Protein AF-A0A1Q3HCD4-F1 (afdb_monomer)

Mean predicted aligned error: 15.16 Å

pLDDT: mean 88.27, std 13.83, range [39.84, 98.44]

Secondary structure (DSSP, 8-state):
-------------PPPP-----PPPPP--S--HHHHHHHHHHHHHHHHHHTT--STHHHHHHHHHHHHHHH--SHHHHHHHHHHHHHHHIIIIIHHHHHHHHHHHHHHHHHHHHHHHHHHHHHHHHHHHHHHHHHHHHHHHHHHHHHHHHHHHHHHHT--GGGS-SS--HHHHHHHHHHHHHHHHHHHHHT--S--HHHHHHHHHHHHHHHH--SHHHHHHHHHHHHHHHHHHS--

Radius of gyration: 50.86 Å; Cα contacts (8 Å, |Δi|>4): 99; chains: 1; bounding box: 86×42×126 Å

Solvent-accessible surface area (backbone atoms only — not comparable to full-atom values): 13929 Å² total; per-residue (Å²): 139,83,83,82,79,81,77,78,74,81,77,79,76,72,77,78,77,80,72,87,56,68,80,82,72,76,86,82,91,80,72,58,76,60,58,52,51,53,48,53,52,49,47,50,50,37,55,29,34,75,70,70,58,56,46,70,71,52,42,52,53,48,50,56,51,50,54,49,57,73,68,48,86,48,72,67,55,46,56,56,48,50,53,51,52,52,51,48,41,45,69,72,59,48,54,55,56,55,52,52,50,52,50,54,49,52,52,51,52,50,53,51,50,55,51,52,51,50,56,50,52,51,53,51,50,50,54,50,51,54,54,50,52,53,51,53,55,50,50,52,52,53,52,53,50,51,53,53,52,53,49,56,53,54,60,56,72,60,60,68,68,77,77,67,55,94,81,69,51,63,61,61,56,40,52,51,49,56,53,50,52,52,52,54,53,52,55,49,63,70,67,66,59,98,70,58,67,66,63,49,52,51,52,52,50,48,53,49,49,39,72,69,39,89,47,64,68,51,40,52,49,40,49,51,53,52,50,56,48,46,68,74,70,46,88,130

Foldseek 3Di:
DDDDDDDDDPDPPPPPDQDCLDDQDDDDPDDDLLVVLLNLLSNVSSVCSRVVNCDDPLVVLSVVLNVQSVPDPDPVSSVVSVVVSVVSCVVRPVVVVVVVVVVVVVVVVVVVVVVVVVVVVVVVVVVVVVVVVVVVVVVVVVVVVVVVVVVVVVVVVPPPPVVQPPVHDLVVLLVVLLVVLVVLLVQLVVVVDPDDPVLVVQSVVLNVQSVPDPDPVSSVVSVVSSVVSSVVRHDD

Structure (mmCIF, N/CA/C/O backbone):
data_AF-A0A1Q3HCD4-F1
#
_entry.id   AF-A0A1Q3HCD4-F1
#
loop_
_atom_site.group_PDB
_atom_site.id
_atom_site.type_symbol
_atom_site.label_atom_id
_atom_site.label_alt_id
_atom_site.label_comp_id
_atom_site.label_asym_id
_atom_site.label_entity_id
_atom_site.label_seq_id
_atom_site.pdbx_PDB_ins_code
_atom_site.Cartn_x
_atom_site.Cartn_y
_atom_site.Cartn_z
_atom_site.occupancy
_atom_site.B_iso_or_equiv
_atom_site.auth_seq_id
_atom_site.auth_comp_id
_atom_site.auth_asym_id
_atom_site.auth_atom_id
_atom_site.pdbx_PDB_model_num
ATOM 1 N N . MET A 1 1 ? -25.700 26.605 -20.166 1.00 45.16 1 MET A N 1
ATOM 2 C CA . MET A 1 1 ? -26.441 26.635 -18.887 1.00 45.16 1 MET A CA 1
ATOM 3 C C . MET A 1 1 ? -25.754 25.671 -17.935 1.00 45.16 1 MET A C 1
ATOM 5 O O . MET A 1 1 ? -26.007 24.478 -18.013 1.00 45.16 1 MET A O 1
ATOM 9 N N . HIS A 1 2 ? -24.810 26.161 -17.132 1.00 39.84 2 HIS A N 1
ATOM 10 C CA . HIS A 1 2 ? -24.156 25.363 -16.095 1.00 39.84 2 HIS A CA 1
ATOM 11 C C . HIS A 1 2 ? -24.874 25.638 -14.777 1.00 39.84 2 HIS A C 1
ATOM 13 O O . HIS A 1 2 ? -24.945 26.785 -14.346 1.00 39.84 2 HIS A O 1
ATOM 19 N N . ALA A 1 3 ? -25.480 24.601 -14.203 1.00 52.00 3 ALA A N 1
ATOM 20 C CA . ALA A 1 3 ? -26.152 24.675 -12.917 1.00 52.00 3 ALA A CA 1
ATOM 21 C C . ALA A 1 3 ? -25.104 24.550 -11.803 1.00 52.00 3 ALA A C 1
ATOM 23 O O . ALA A 1 3 ? -24.564 23.469 -11.571 1.00 52.00 3 ALA A O 1
ATOM 24 N N . GLU A 1 4 ? -24.803 25.666 -11.141 1.00 50.41 4 GLU A N 1
ATOM 25 C CA . GLU A 1 4 ? -24.071 25.694 -9.875 1.00 50.41 4 GLU A CA 1
ATOM 26 C C . GLU A 1 4 ? -24.901 24.987 -8.797 1.00 50.41 4 GLU A C 1
ATOM 28 O O . GLU A 1 4 ? -25.934 25.483 -8.344 1.00 50.41 4 GLU A O 1
ATOM 33 N N . GLN A 1 5 ? -24.450 23.804 -8.382 1.00 56.78 5 GLN A N 1
ATOM 34 C CA . GLN A 1 5 ? -24.954 23.145 -7.184 1.00 56.78 5 GLN A CA 1
ATOM 35 C C . GLN A 1 5 ? -24.357 23.839 -5.957 1.00 56.78 5 GLN A C 1
ATOM 37 O O . GLN A 1 5 ? -23.181 23.670 -5.634 1.00 56.78 5 GLN A O 1
ATOM 42 N N . LYS A 1 6 ? -25.189 24.628 -5.270 1.00 56.44 6 LYS A N 1
ATOM 43 C CA . LYS A 1 6 ? -24.916 25.139 -3.923 1.00 56.44 6 LYS A CA 1
ATOM 44 C C . LYS A 1 6 ? -24.743 23.953 -2.973 1.00 56.44 6 LYS A C 1
ATOM 46 O O . LYS A 1 6 ? -25.698 23.249 -2.661 1.00 56.44 6 LYS A O 1
ATOM 51 N N . LYS A 1 7 ? -23.504 23.738 -2.543 1.00 62.59 7 LYS A N 1
ATOM 52 C CA . LYS A 1 7 ? -23.119 22.779 -1.511 1.00 62.59 7 LYS A CA 1
ATOM 53 C C . LYS A 1 7 ? -23.573 23.342 -0.162 1.00 62.59 7 LYS A C 1
ATOM 55 O O . LYS A 1 7 ? -22.973 24.293 0.329 1.00 62.59 7 LYS A O 1
ATOM 60 N N . GLU A 1 8 ? -24.667 22.816 0.384 1.00 55.97 8 GLU A N 1
ATOM 61 C CA . GLU A 1 8 ? -25.101 23.132 1.747 1.00 55.97 8 GLU A CA 1
ATOM 62 C C . GLU A 1 8 ? -24.033 22.641 2.731 1.00 55.97 8 GLU A C 1
ATOM 64 O O . GLU A 1 8 ? -23.680 21.459 2.758 1.00 55.97 8 GLU A O 1
ATOM 69 N N . GLU A 1 9 ? -23.463 23.574 3.492 1.00 58.06 9 GLU A N 1
ATOM 70 C CA . GLU A 1 9 ? -22.547 23.255 4.580 1.00 58.06 9 GLU A CA 1
ATOM 71 C C . GLU A 1 9 ? -23.289 22.460 5.663 1.00 58.06 9 GLU A C 1
ATOM 73 O O . GLU A 1 9 ? -24.409 22.824 6.039 1.00 58.06 9 GLU A O 1
ATOM 78 N N . PRO A 1 10 ? -22.690 21.378 6.189 1.00 60.44 10 PRO A N 1
ATOM 79 C CA . PRO A 1 10 ? -23.293 20.610 7.263 1.00 60.44 10 PRO A CA 1
ATOM 80 C C . PRO A 1 10 ? -23.419 21.497 8.504 1.00 60.44 10 PRO A C 1
ATOM 82 O O . PRO A 1 10 ? -22.423 21.925 9.088 1.00 60.44 10 PRO A O 1
ATOM 85 N N . VAL A 1 11 ? -24.664 21.767 8.902 1.00 64.12 11 VAL A N 1
ATOM 86 C CA . VAL A 1 11 ? -25.000 22.452 10.151 1.00 64.12 11 VAL A CA 1
ATOM 87 C C . VAL A 1 11 ? -24.343 21.684 11.293 1.00 64.12 11 VAL A C 1
ATOM 89 O O . VAL A 1 11 ? -24.699 20.539 11.572 1.00 64.12 11 VAL A O 1
ATOM 92 N N . ALA A 1 12 ? -23.355 22.313 11.928 1.00 53.03 12 ALA A N 1
ATOM 93 C CA . ALA A 1 12 ? -22.671 21.779 13.092 1.00 53.03 12 ALA A CA 1
ATOM 94 C C . ALA A 1 12 ? -23.698 21.551 14.210 1.00 53.03 12 ALA A C 1
ATOM 96 O O . ALA A 1 12 ? -24.130 22.489 14.884 1.00 53.03 12 ALA A O 1
ATOM 97 N N . VAL A 1 13 ? -24.117 20.296 14.378 1.00 60.69 13 VAL A N 1
ATOM 98 C CA . VAL A 1 13 ? -24.946 19.858 15.499 1.00 60.69 13 VAL A CA 1
ATOM 99 C C . VAL A 1 13 ? -24.128 20.112 16.758 1.00 60.69 13 VAL A C 1
ATOM 101 O O . VAL A 1 13 ? -23.144 19.421 17.021 1.00 60.69 13 VAL A O 1
ATOM 104 N N . GLN A 1 14 ? -24.487 21.160 17.500 1.00 53.34 14 GLN A N 1
ATOM 105 C CA . GLN A 1 14 ? -23.839 21.454 18.771 1.00 53.34 14 GLN A CA 1
ATOM 106 C C . GLN A 1 14 ? -23.980 20.233 19.691 1.00 53.34 14 GLN A C 1
ATOM 108 O O . GLN A 1 14 ? -25.073 19.659 19.762 1.00 53.34 14 GLN A O 1
ATOM 113 N N . PRO A 1 15 ? -22.906 19.829 20.394 1.00 57.56 15 PRO A N 1
ATOM 114 C CA . PRO A 1 15 ? -22.987 18.731 21.339 1.00 57.56 15 PRO A CA 1
ATOM 115 C C . PRO A 1 15 ? -24.083 19.034 22.370 1.00 57.56 15 PRO A C 1
ATOM 117 O O . PRO A 1 15 ? -24.144 20.165 22.868 1.00 57.56 15 PRO A O 1
ATOM 120 N N . PRO A 1 16 ? -24.962 18.070 22.696 1.00 59.66 16 PRO A N 1
ATOM 121 C CA . PRO A 1 16 ? -25.949 18.255 23.749 1.00 59.66 16 PRO A CA 1
ATOM 122 C C . PRO A 1 16 ? -25.238 18.705 25.031 1.00 59.66 16 PRO A C 1
ATOM 124 O O . PRO A 1 16 ? -24.227 18.122 25.424 1.00 59.66 16 PRO A O 1
ATOM 127 N N . LYS A 1 17 ? -25.750 19.784 25.640 1.00 61.25 17 LYS A N 1
ATOM 128 C CA . LYS A 1 17 ? -25.232 20.363 26.888 1.00 61.25 17 LYS A CA 1
ATOM 129 C C . LYS A 1 17 ? -24.983 19.242 27.897 1.00 61.25 17 LYS A C 1
ATOM 131 O O . LYS A 1 17 ? -25.877 18.429 28.128 1.00 61.25 17 LYS A O 1
ATOM 136 N N . SER A 1 18 ? -23.779 19.209 28.468 1.00 59.66 18 SER A N 1
ATOM 137 C CA . SER A 1 18 ? -23.370 18.216 29.460 1.00 59.66 18 SER A CA 1
ATOM 138 C C . SER A 1 18 ? -24.414 18.137 30.571 1.00 59.66 18 SER A C 1
ATOM 140 O O . SER A 1 18 ? -24.643 19.125 31.273 1.00 59.66 18 SER A O 1
ATOM 142 N N . LEU A 1 19 ? -25.063 16.981 30.703 1.00 69.94 19 LEU A N 1
ATOM 143 C CA . LEU A 1 19 ? -25.914 16.690 31.849 1.00 69.94 19 LEU A CA 1
ATOM 144 C C . LEU A 1 19 ? -25.048 16.815 33.106 1.00 69.94 19 LEU A C 1
ATOM 146 O O . LEU A 1 19 ? -23.933 16.298 33.143 1.00 69.94 19 LEU A O 1
ATOM 150 N N . ASP A 1 20 ? -25.528 17.555 34.100 1.00 84.94 20 ASP A N 1
ATOM 151 C CA . ASP A 1 20 ? -24.827 17.733 35.370 1.00 84.94 20 ASP A CA 1
ATOM 152 C C . ASP A 1 20 ? -24.789 16.383 36.108 1.00 84.94 20 ASP A C 1
ATOM 154 O O . ASP A 1 20 ? -25.767 15.953 36.718 1.00 84.94 20 ASP A O 1
ATOM 158 N N . CYS A 1 21 ? -23.676 15.656 35.971 1.00 86.38 21 CYS A N 1
ATOM 159 C CA . CYS A 1 21 ? -23.517 14.276 36.442 1.00 86.38 21 CYS A CA 1
ATOM 160 C C . CYS A 1 21 ? -23.290 14.145 37.957 1.00 86.38 21 CYS A C 1
ATOM 162 O O . CYS A 1 21 ? -22.947 13.057 38.435 1.00 86.38 21 CYS A O 1
ATOM 164 N N . GLY A 1 22 ? -23.471 15.235 38.708 1.00 85.75 22 GLY A N 1
ATOM 165 C CA . GLY A 1 22 ? -23.232 15.299 40.144 1.00 85.75 22 GLY A CA 1
ATOM 166 C C . GLY A 1 22 ? -21.756 15.105 40.528 1.00 85.75 22 GLY A C 1
ATOM 167 O O . GLY A 1 22 ? -20.907 14.782 39.691 1.00 85.75 22 GLY A O 1
ATOM 168 N N . PRO A 1 23 ? -21.409 15.313 41.808 1.00 88.06 23 PRO A N 1
ATOM 169 C CA . PRO A 1 23 ? -20.045 15.133 42.286 1.00 88.06 23 PRO A CA 1
ATOM 170 C C . PRO A 1 23 ? -19.635 13.656 42.280 1.00 88.06 23 PRO A C 1
ATOM 172 O O . PRO A 1 23 ? -20.445 12.759 42.529 1.00 88.06 23 PRO A O 1
ATOM 175 N N . LYS A 1 24 ? -18.341 13.406 42.055 1.00 89.88 24 LYS A N 1
ATOM 176 C CA . LYS A 1 24 ? -17.757 12.065 42.145 1.00 89.88 24 LYS A CA 1
ATOM 177 C C . LYS A 1 24 ? -17.992 11.489 43.552 1.00 89.88 24 LYS A C 1
ATOM 179 O O . LYS A 1 24 ? -17.701 12.177 44.532 1.00 89.88 24 LYS A O 1
ATOM 184 N N . PRO A 1 25 ? -18.477 10.241 43.682 1.00 88.50 25 PRO A N 1
ATOM 185 C CA . PRO A 1 25 ? -18.710 9.639 44.988 1.00 88.50 25 PRO A CA 1
ATOM 186 C C . PRO A 1 25 ? -17.402 9.522 45.781 1.00 88.50 25 PRO A C 1
ATOM 188 O O . PRO A 1 25 ? -16.411 8.967 45.297 1.00 88.50 25 PRO A O 1
ATOM 191 N N . SER A 1 26 ? -17.408 10.042 47.010 1.00 88.62 26 SER A N 1
ATOM 192 C CA . SER A 1 26 ? -16.280 9.980 47.946 1.00 88.62 26 SER A CA 1
ATOM 193 C C . SER A 1 26 ? -15.862 8.534 48.218 1.00 88.62 26 SER A C 1
ATOM 195 O O . SER A 1 26 ? -16.712 7.645 48.277 1.00 88.62 26 SER A O 1
ATOM 197 N N . SER A 1 27 ? -14.562 8.278 48.393 1.00 84.25 27 SER A N 1
ATOM 198 C CA . SER A 1 27 ? -14.075 6.941 48.746 1.00 84.25 27 SER A CA 1
ATOM 199 C C . SER A 1 27 ? -14.606 6.514 50.119 1.00 84.25 27 SER A C 1
ATOM 201 O O . SER A 1 27 ? -14.566 7.274 51.086 1.00 84.25 27 SER A O 1
ATOM 203 N N . VAL A 1 28 ? -15.107 5.283 50.212 1.00 83.06 28 VAL A N 1
ATOM 204 C CA . VAL A 1 28 ? -15.553 4.692 51.481 1.00 83.06 28 VAL A CA 1
ATOM 205 C C . VAL A 1 28 ? -14.351 3.984 52.111 1.00 83.06 28 VAL A C 1
ATOM 207 O O . VAL A 1 28 ? -13.844 3.019 51.547 1.00 83.06 28 VAL A O 1
ATOM 210 N N . SER A 1 29 ? -13.848 4.486 53.244 1.00 74.44 29 SER A N 1
ATOM 211 C CA . SER A 1 29 ? -12.583 4.016 53.841 1.00 74.44 29 SER A CA 1
ATOM 212 C C . SER A 1 29 ? -12.703 2.737 54.676 1.00 74.44 29 SER A C 1
ATOM 214 O O . SER A 1 29 ? -11.697 2.078 54.917 1.00 74.44 29 SER A O 1
ATOM 216 N N . ASN A 1 30 ? -13.905 2.375 55.130 1.00 71.00 30 ASN A N 1
ATOM 217 C CA . ASN A 1 30 ? -14.173 1.119 55.831 1.00 71.00 30 ASN A CA 1
ATOM 218 C C . ASN A 1 30 ? -15.672 1.007 56.107 1.00 71.00 30 ASN A C 1
ATOM 220 O O . ASN A 1 30 ? -16.163 1.800 56.912 1.00 71.00 30 ASN A O 1
ATOM 224 N N . ARG A 1 31 ? -16.382 0.056 55.476 1.00 69.12 31 ARG A N 1
ATOM 225 C CA . ARG A 1 31 ? -17.647 -0.538 55.965 1.00 69.12 31 ARG A CA 1
ATOM 226 C C . ARG A 1 31 ? -18.254 -1.542 54.983 1.00 69.12 31 ARG A C 1
ATOM 228 O O . ARG A 1 31 ? -17.793 -1.658 53.855 1.00 69.12 31 ARG A O 1
ATOM 235 N N . ASP A 1 32 ? -19.226 -2.275 55.535 1.00 90.25 32 ASP A N 1
ATOM 236 C CA . ASP A 1 32 ? -20.071 -3.357 55.013 1.00 90.25 32 ASP A CA 1
ATOM 237 C C . ASP A 1 32 ? -20.088 -3.532 53.480 1.00 90.25 32 ASP A C 1
ATOM 239 O O . ASP A 1 32 ? -20.140 -2.574 52.714 1.00 90.25 32 ASP A O 1
ATOM 243 N N . GLN A 1 33 ? -20.137 -4.787 53.023 1.00 92.62 33 GLN A N 1
ATOM 244 C CA . GLN A 1 33 ? -20.196 -5.178 51.608 1.00 92.62 33 GLN A CA 1
ATOM 245 C C . GLN A 1 33 ? -21.257 -4.387 50.821 1.00 92.62 33 GLN A C 1
ATOM 247 O O . GLN A 1 33 ? -21.042 -4.055 49.656 1.00 92.62 33 GLN A O 1
ATOM 252 N N . LYS A 1 34 ? -22.376 -4.037 51.467 1.00 94.31 34 LYS A N 1
ATOM 253 C CA . LYS A 1 34 ? -23.428 -3.190 50.891 1.00 94.31 34 LYS A CA 1
ATOM 254 C C . LYS A 1 34 ? -22.918 -1.800 50.493 1.00 94.31 34 LYS A C 1
ATOM 256 O O . LYS A 1 34 ? -23.175 -1.360 49.375 1.00 94.31 34 LYS A O 1
ATOM 261 N N . ASP A 1 35 ? -22.183 -1.122 51.370 1.00 93.19 35 ASP A N 1
ATOM 262 C CA . ASP A 1 35 ? -21.659 0.223 51.107 1.00 93.19 35 ASP A CA 1
ATOM 263 C C . ASP A 1 35 ? -20.640 0.188 49.964 1.00 93.19 35 ASP A C 1
ATOM 265 O O . ASP A 1 35 ? -20.651 1.052 49.086 1.00 93.19 35 ASP A O 1
ATOM 269 N N . GLN A 1 36 ? -19.817 -0.864 49.911 1.00 93.88 36 GLN A N 1
ATOM 270 C CA . GLN A 1 36 ? -18.886 -1.086 48.806 1.00 93.88 36 GLN A CA 1
ATOM 271 C C . GLN A 1 36 ? -19.614 -1.290 47.465 1.00 93.88 36 GLN A C 1
ATOM 273 O O . GLN A 1 36 ? -19.198 -0.738 46.444 1.00 93.88 36 GLN A O 1
ATOM 278 N N . GLN A 1 37 ? -20.707 -2.059 47.450 1.00 95.25 37 GLN A N 1
ATOM 279 C CA . GLN A 1 37 ? -21.529 -2.282 46.255 1.00 95.25 37 GLN A CA 1
ATOM 280 C C . GLN A 1 37 ? -22.226 -1.000 45.785 1.00 95.25 37 GLN A C 1
ATOM 282 O O . GLN A 1 37 ? -22.192 -0.686 44.593 1.00 95.25 37 GLN A O 1
ATOM 287 N N . LEU A 1 38 ? -22.813 -0.235 46.711 1.00 94.75 38 LEU A N 1
ATOM 288 C CA . LEU A 1 38 ? -23.443 1.052 46.406 1.00 94.75 38 LEU A CA 1
ATOM 289 C C . LEU A 1 38 ? -22.428 2.064 45.876 1.00 94.75 38 LEU A C 1
ATOM 291 O O . LEU A 1 38 ? -22.708 2.750 44.894 1.00 94.75 38 LEU A O 1
ATOM 295 N N . TRP A 1 39 ? -21.236 2.118 46.474 1.00 94.31 39 TRP A N 1
ATOM 296 C CA . TRP A 1 39 ? -20.156 2.970 45.991 1.00 94.31 39 TRP A CA 1
ATOM 297 C C . TRP A 1 39 ? -19.746 2.601 44.561 1.00 94.31 39 TRP A C 1
ATOM 299 O O . TRP A 1 39 ? -19.701 3.476 43.700 1.00 94.31 39 TRP A O 1
ATOM 309 N N . ARG A 1 40 ? -19.542 1.307 44.268 1.00 94.94 40 ARG A N 1
ATOM 310 C CA . ARG A 1 40 ? -19.227 0.832 42.908 1.00 94.94 40 ARG A CA 1
ATOM 311 C C . ARG A 1 40 ? -20.297 1.239 41.894 1.00 94.94 40 ARG A C 1
ATOM 313 O O . ARG A 1 40 ? -19.960 1.729 40.818 1.00 94.94 40 ARG A O 1
ATOM 320 N N . LEU A 1 41 ? -21.578 1.076 42.234 1.00 96.25 41 LEU A N 1
ATOM 321 C CA . LEU A 1 41 ? -22.683 1.493 41.367 1.00 96.25 41 LEU A CA 1
ATOM 322 C C . LEU A 1 41 ? -22.693 3.005 41.135 1.00 96.25 41 LEU A C 1
ATOM 324 O O . LEU A 1 41 ? -22.856 3.427 39.991 1.00 96.25 41 LEU A O 1
ATOM 328 N N . ALA A 1 42 ? -22.485 3.810 42.177 1.00 95.19 42 ALA A N 1
ATOM 329 C CA . ALA A 1 42 ? -22.405 5.263 42.058 1.00 95.19 42 ALA A CA 1
ATOM 330 C C . ALA A 1 42 ? -21.217 5.701 41.184 1.00 95.19 42 ALA A C 1
ATOM 332 O O . ALA A 1 42 ? -21.364 6.588 40.344 1.00 95.19 42 ALA A O 1
ATOM 333 N N . SER A 1 43 ? -20.054 5.054 41.322 1.00 94.56 43 SER A N 1
ATOM 334 C CA . SER A 1 43 ? -18.897 5.315 40.458 1.00 94.56 43 SER A CA 1
ATOM 335 C C . SER A 1 43 ? -19.205 4.994 38.996 1.00 94.56 43 SER A C 1
ATOM 337 O O . SER A 1 43 ? -18.937 5.820 38.129 1.00 94.56 43 SER A O 1
ATOM 339 N N . MET A 1 44 ? -19.825 3.844 38.710 1.00 95.19 44 MET A N 1
ATOM 340 C CA . MET A 1 44 ? -20.220 3.492 37.341 1.00 95.19 44 MET A CA 1
ATOM 341 C C . MET A 1 44 ? -21.262 4.452 36.765 1.00 95.19 44 MET A C 1
ATOM 343 O O . MET A 1 44 ? -21.152 4.828 35.603 1.00 95.19 44 MET A O 1
ATOM 347 N N . GLN A 1 45 ? -22.252 4.877 37.557 1.00 95.31 45 GLN A N 1
ATOM 348 C CA . GLN A 1 45 ? -23.232 5.878 37.130 1.00 95.31 45 GLN A CA 1
ATOM 349 C C . GLN A 1 45 ? -22.544 7.178 36.713 1.00 95.31 45 GLN A C 1
ATOM 351 O O . GLN A 1 45 ? -22.853 7.713 35.650 1.00 95.31 45 GLN A O 1
ATOM 356 N N . HIS A 1 46 ? -21.610 7.669 37.530 1.00 94.19 46 HIS A N 1
ATOM 357 C CA . HIS A 1 46 ? -20.878 8.899 37.249 1.00 94.19 46 HIS A CA 1
ATOM 358 C C . HIS A 1 46 ? -20.082 8.789 35.940 1.00 94.19 46 HIS A C 1
ATOM 360 O O . HIS A 1 46 ? -20.234 9.635 35.065 1.00 94.19 46 HIS A O 1
ATOM 366 N N . GLU A 1 47 ? -19.326 7.707 35.742 1.00 92.50 47 GLU A N 1
ATOM 367 C CA . GLU A 1 47 ? -18.564 7.473 34.503 1.00 92.50 47 GLU A CA 1
ATOM 368 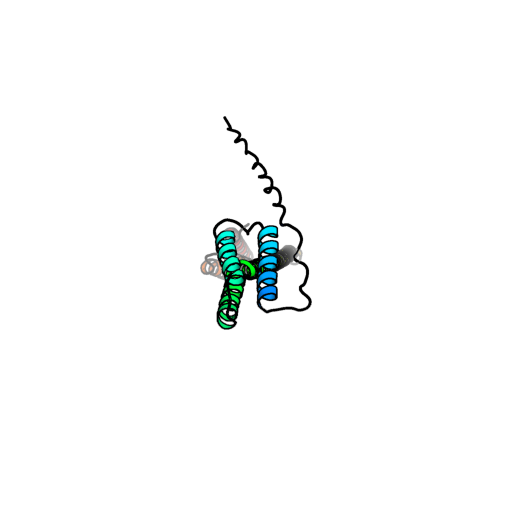C C . GLU A 1 47 ? -19.465 7.301 33.261 1.00 92.50 47 GLU A C 1
ATOM 370 O O . GLU A 1 47 ? -19.193 7.838 32.181 1.00 92.50 47 GLU A O 1
ATOM 375 N N . LEU A 1 48 ? -20.582 6.578 33.390 1.00 92.50 48 LEU A N 1
ATOM 376 C CA . LEU A 1 48 ? -21.564 6.436 32.310 1.00 92.50 48 LEU A CA 1
ATOM 377 C C . LEU A 1 48 ? -22.230 7.772 31.980 1.00 92.50 48 LEU A C 1
ATOM 379 O O . LEU A 1 48 ? -22.513 8.041 30.815 1.00 92.50 48 LEU A O 1
ATOM 383 N N . CYS A 1 49 ? -22.464 8.616 32.980 1.00 93.56 49 CYS A N 1
ATOM 384 C CA . CYS A 1 49 ? -23.023 9.942 32.780 1.00 93.56 49 CYS A CA 1
ATOM 385 C C . CYS A 1 49 ? -22.014 10.872 32.092 1.00 93.56 49 CYS A C 1
ATOM 387 O O . CYS A 1 49 ? -22.367 11.495 31.093 1.00 93.56 49 CYS A O 1
ATOM 389 N N . LEU A 1 50 ? -20.749 10.895 32.539 1.00 89.94 50 LEU A N 1
ATOM 390 C CA . LEU A 1 50 ? -19.677 11.677 31.905 1.00 89.94 50 LEU A CA 1
ATOM 391 C C . LEU A 1 50 ? -19.464 11.284 30.439 1.00 89.94 50 LEU A C 1
ATOM 393 O O . LEU A 1 50 ? -19.191 12.137 29.600 1.00 89.94 50 LEU A O 1
ATOM 397 N N . SER A 1 51 ? -19.638 10.000 30.117 1.00 89.44 51 SER A N 1
ATOM 398 C CA . SER A 1 51 ? -19.590 9.502 28.736 1.00 89.44 51 SER A CA 1
ATOM 399 C C . SER A 1 51 ? -20.905 9.673 27.958 1.00 89.44 51 SER A C 1
ATOM 401 O O . SER A 1 51 ? -20.988 9.251 26.808 1.00 89.44 51 SER A O 1
ATOM 403 N N . GLY A 1 52 ? -21.945 10.264 28.559 1.00 90.62 52 GLY A N 1
ATOM 404 C CA . GLY A 1 52 ? -23.258 10.474 27.938 1.00 90.62 52 GLY A CA 1
ATOM 405 C C . GLY A 1 52 ? -24.081 9.198 27.722 1.00 90.62 52 GLY A C 1
ATOM 406 O O . GLY A 1 52 ? -25.136 9.249 27.092 1.00 90.62 52 GLY A O 1
ATOM 407 N N . ARG A 1 53 ? -23.628 8.054 28.248 1.00 91.38 53 ARG A N 1
ATOM 408 C CA . ARG A 1 53 ? -24.207 6.713 28.042 1.00 91.38 53 ARG A CA 1
ATOM 409 C C . ARG A 1 53 ? -25.228 6.309 29.105 1.00 91.38 53 ARG A C 1
ATOM 411 O O . ARG A 1 53 ? -25.861 5.265 28.974 1.00 91.38 53 ARG A O 1
ATOM 418 N N . PHE A 1 54 ? -25.401 7.107 30.157 1.00 93.56 54 PHE A N 1
ATOM 419 C CA . PHE A 1 54 ? -26.361 6.825 31.225 1.00 93.56 54 PHE A CA 1
ATOM 420 C C . PHE A 1 54 ? -27.796 7.221 30.835 1.00 93.56 54 PHE A C 1
ATOM 422 O O . PHE A 1 54 ? -28.369 8.160 31.379 1.00 93.56 54 PHE A O 1
ATOM 429 N N . GLN A 1 55 ? -28.370 6.534 29.845 1.00 92.69 55 GLN A N 1
ATOM 430 C CA . GLN A 1 55 ? -29.712 6.813 29.316 1.00 92.69 55 GLN A CA 1
ATOM 431 C C . GLN A 1 55 ? -30.456 5.507 28.984 1.00 92.69 55 GLN A C 1
ATOM 433 O O . GLN A 1 55 ? -29.832 4.458 28.800 1.00 92.69 55 GLN A O 1
ATOM 438 N N . GLY A 1 56 ? -31.792 5.564 28.910 1.00 94.25 56 GLY A N 1
ATOM 439 C CA . GLY A 1 56 ? -32.653 4.443 28.507 1.00 94.25 56 GLY A CA 1
ATOM 440 C C . GLY A 1 56 ? -32.379 3.146 29.279 1.00 94.25 56 GLY A C 1
ATOM 441 O O . GLY A 1 56 ? -32.320 3.145 30.509 1.00 94.25 56 GLY A O 1
ATOM 442 N N . VAL A 1 57 ? -32.136 2.056 28.542 1.00 94.50 57 VAL A N 1
ATOM 443 C CA . VAL A 1 57 ? -31.917 0.700 29.084 1.00 94.50 57 VAL A CA 1
ATOM 444 C C . VAL A 1 57 ? -30.775 0.642 30.108 1.00 94.50 57 VAL A C 1
ATOM 446 O O . VAL A 1 57 ? -30.848 -0.132 31.065 1.00 94.50 57 VAL A O 1
ATOM 449 N N . VAL A 1 58 ? -29.730 1.465 29.946 1.00 94.56 58 VAL A N 1
ATOM 450 C CA . VAL A 1 58 ? -28.590 1.513 30.880 1.00 94.56 58 VAL A CA 1
ATOM 451 C C . VAL A 1 58 ? -29.032 2.070 32.234 1.00 94.56 58 VAL A C 1
ATOM 453 O O . VAL A 1 58 ? -28.744 1.472 33.271 1.00 94.56 58 VAL A O 1
ATOM 456 N N . ALA A 1 59 ? -29.766 3.186 32.224 1.00 95.38 59 ALA A N 1
ATOM 457 C CA . ALA A 1 59 ? -30.270 3.831 33.434 1.00 95.38 59 ALA A CA 1
ATOM 458 C C . ALA A 1 59 ? -31.321 2.963 34.146 1.00 95.38 59 ALA A C 1
ATOM 460 O O . ALA A 1 59 ? -31.292 2.839 35.373 1.00 95.38 59 ALA A O 1
ATOM 461 N N . GLU A 1 60 ? -32.204 2.304 33.391 1.00 96.62 60 GLU A N 1
ATOM 462 C CA . GLU A 1 60 ? -33.193 1.358 33.925 1.00 96.62 60 GLU A CA 1
ATOM 463 C C . GLU A 1 60 ? -32.525 0.149 34.593 1.00 96.62 60 GLU A C 1
ATOM 465 O O . GLU A 1 60 ? -32.827 -0.180 35.744 1.00 96.62 60 GLU A O 1
ATOM 470 N N . SER A 1 61 ? -31.569 -0.482 33.903 1.00 96.88 61 SER A N 1
ATOM 471 C CA . SER A 1 61 ? -30.840 -1.649 34.415 1.00 96.88 61 SER A CA 1
ATOM 472 C C . SER A 1 61 ? -30.038 -1.307 35.669 1.00 96.88 61 SER A C 1
ATOM 474 O O . SER A 1 61 ? -30.066 -2.055 36.648 1.00 96.88 61 SER A O 1
ATOM 476 N N . TRP A 1 62 ? -29.377 -0.146 35.676 1.00 97.38 62 TRP A N 1
ATOM 477 C CA . TRP A 1 62 ? -28.659 0.355 36.844 1.00 97.38 62 TRP A CA 1
ATOM 478 C C . TRP A 1 62 ? -29.598 0.614 38.026 1.00 97.38 62 TRP A C 1
ATOM 480 O O . TRP A 1 62 ? -29.303 0.196 39.145 1.00 97.38 62 TRP A O 1
ATOM 490 N N . THR A 1 63 ? -30.749 1.249 37.782 1.00 97.06 63 THR A N 1
ATOM 491 C CA . THR A 1 63 ? -31.739 1.553 38.829 1.00 97.06 63 THR A CA 1
ATOM 492 C C . THR A 1 63 ? -32.258 0.266 39.463 1.00 97.06 63 THR A C 1
ATOM 494 O O . THR A 1 63 ? -32.262 0.140 40.686 1.00 97.06 63 THR A O 1
ATOM 497 N N . LYS A 1 64 ? -32.593 -0.739 38.641 1.00 98.00 64 LYS A N 1
ATOM 498 C CA . LYS A 1 64 ? -32.997 -2.073 39.108 1.00 98.00 64 LYS A CA 1
ATOM 499 C C . LYS A 1 64 ? -31.919 -2.725 39.976 1.00 98.00 64 LYS A C 1
ATOM 501 O O . LYS A 1 64 ? -32.231 -3.283 41.028 1.00 98.00 64 LYS A O 1
ATOM 506 N N . LEU A 1 65 ? -30.658 -2.652 39.552 1.00 97.75 65 LEU A N 1
ATOM 507 C CA . LEU A 1 65 ? -29.533 -3.236 40.279 1.00 97.75 65 LEU A CA 1
ATOM 508 C C . LEU A 1 65 ? -29.284 -2.523 41.617 1.00 97.75 65 LEU A C 1
ATOM 510 O O . LEU A 1 65 ? -29.110 -3.187 42.638 1.00 97.75 65 LEU A O 1
ATOM 514 N N . LYS A 1 66 ? -29.363 -1.187 41.643 1.00 97.75 66 LYS A N 1
ATOM 515 C CA . LYS A 1 66 ? -29.273 -0.388 42.873 1.00 97.75 66 LYS A CA 1
ATOM 516 C C . LYS A 1 66 ? -30.360 -0.767 43.876 1.00 97.75 66 LYS A C 1
ATOM 518 O O . LYS A 1 66 ? -30.038 -1.060 45.024 1.00 97.75 66 LYS A O 1
ATOM 523 N N . THR A 1 67 ? -31.618 -0.839 43.444 1.00 97.81 67 THR A N 1
ATOM 524 C CA . THR A 1 67 ? -32.728 -1.242 44.321 1.00 97.81 67 THR A CA 1
ATOM 525 C C . THR A 1 67 ? -32.513 -2.642 44.905 1.00 97.81 67 THR A C 1
ATOM 527 O O . THR A 1 67 ? -32.823 -2.881 46.071 1.00 97.81 67 THR A O 1
ATOM 530 N N . ARG A 1 68 ? -31.925 -3.576 44.143 1.00 97.69 68 ARG A N 1
ATOM 531 C CA . ARG A 1 68 ? -31.572 -4.908 44.663 1.00 97.69 68 ARG A CA 1
ATOM 532 C C . ARG A 1 68 ? -30.477 -4.860 45.725 1.00 97.69 68 ARG A C 1
ATOM 534 O O . ARG A 1 68 ? -30.622 -5.539 46.736 1.00 97.69 68 ARG A O 1
ATOM 541 N N . VAL A 1 69 ? -29.427 -4.056 45.538 1.00 97.31 69 VAL A N 1
ATOM 542 C CA . VAL A 1 69 ? -28.388 -3.846 46.569 1.00 97.31 69 VAL A CA 1
ATOM 543 C C . VAL A 1 69 ? -29.000 -3.264 47.847 1.00 97.31 69 VAL A C 1
ATOM 545 O O . VAL A 1 69 ? -28.667 -3.693 48.951 1.00 97.31 69 VAL A O 1
ATOM 548 N N . GLU A 1 70 ? -29.905 -2.293 47.715 1.00 96.50 70 GLU A N 1
ATOM 549 C CA . GLU A 1 70 ? -30.543 -1.635 48.858 1.00 96.50 70 GLU A CA 1
ATOM 550 C C . GLU A 1 70 ? -31.405 -2.602 49.678 1.00 96.50 70 GLU A C 1
ATOM 552 O O . GLU A 1 70 ? -31.339 -2.564 50.912 1.00 96.50 70 GLU A O 1
ATOM 557 N N . ASN A 1 71 ? -32.128 -3.495 48.996 1.00 97.38 71 ASN A N 1
ATOM 558 C CA . ASN A 1 71 ? -33.069 -4.445 49.591 1.00 97.38 71 ASN A CA 1
ATOM 559 C C . ASN A 1 71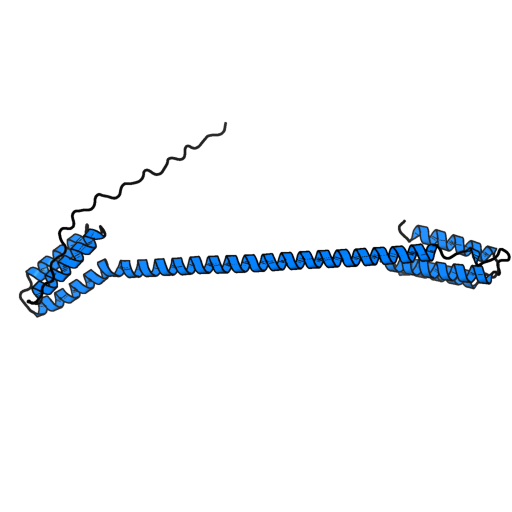 ? -32.442 -5.782 50.024 1.00 97.38 71 ASN A C 1
ATOM 561 O O . ASN A 1 71 ? -33.118 -6.576 50.673 1.00 97.38 71 ASN A O 1
ATOM 565 N N . ALA A 1 72 ? -31.180 -6.057 49.683 1.00 97.38 72 ALA A N 1
ATOM 566 C CA . ALA A 1 72 ? -30.520 -7.309 50.046 1.00 97.38 72 ALA A CA 1
ATOM 567 C C . ALA A 1 72 ? -30.290 -7.407 51.561 1.00 97.38 72 ALA A C 1
ATOM 569 O O . ALA A 1 72 ? -29.548 -6.616 52.161 1.00 97.38 72 ALA A O 1
ATOM 570 N N . THR A 1 73 ? -30.895 -8.421 52.177 1.00 96.81 73 THR A N 1
ATOM 571 C CA . THR A 1 73 ? -30.830 -8.628 53.633 1.00 96.81 73 THR A CA 1
ATOM 572 C C . THR A 1 73 ? -29.819 -9.698 54.016 1.00 96.81 73 THR A C 1
ATOM 574 O O . THR A 1 73 ? -29.273 -9.656 55.118 1.00 96.81 73 THR A O 1
ATOM 577 N N . THR A 1 74 ? -29.512 -10.620 53.100 1.00 97.19 74 THR A N 1
ATOM 578 C CA . THR A 1 74 ? -28.611 -11.745 53.364 1.00 97.19 74 THR A CA 1
ATOM 579 C C . THR A 1 74 ? -27.245 -11.568 52.701 1.00 97.19 74 THR A C 1
ATOM 581 O O . THR A 1 74 ? -27.102 -10.933 51.656 1.00 97.19 74 THR A O 1
ATOM 584 N N . SER A 1 75 ? -26.218 -12.184 53.290 1.00 96.12 75 SER A N 1
ATOM 585 C CA . SER A 1 75 ? -24.871 -12.220 52.701 1.00 96.12 75 SER A CA 1
ATOM 586 C C . SER A 1 75 ? -24.855 -12.931 51.337 1.00 96.12 75 SER A C 1
ATOM 588 O O . SER A 1 75 ? -24.220 -12.464 50.394 1.00 96.12 75 SER A O 1
ATOM 590 N N . HIS A 1 76 ? -25.627 -14.013 51.186 1.00 96.75 76 HIS A N 1
ATOM 591 C CA . HIS A 1 76 ? -25.706 -14.760 49.929 1.00 96.75 76 HIS A CA 1
ATOM 592 C C . HIS A 1 76 ? -26.290 -13.924 48.778 1.00 96.75 76 HIS A C 1
ATOM 594 O O . HIS A 1 76 ? -25.706 -13.884 47.695 1.00 96.75 76 HIS A O 1
ATOM 600 N N . GLU A 1 77 ? -27.390 -13.199 49.020 1.00 97.19 77 GLU A N 1
ATOM 601 C CA . GLU A 1 77 ? -27.957 -12.261 48.040 1.00 97.19 77 GLU A CA 1
ATOM 602 C C . GLU A 1 77 ? -26.937 -11.202 47.630 1.00 97.19 77 GLU A C 1
ATOM 604 O O . GLU A 1 77 ? -26.793 -10.917 46.442 1.00 97.19 77 GLU A O 1
ATOM 609 N N . ARG A 1 78 ? -26.186 -10.651 48.593 1.00 96.00 78 ARG A N 1
ATOM 610 C CA . ARG A 1 78 ? -25.132 -9.672 48.302 1.00 96.00 78 ARG A CA 1
ATOM 611 C C . ARG A 1 78 ? -24.055 -10.273 47.408 1.00 96.00 78 ARG A C 1
ATOM 613 O O . ARG A 1 78 ? -23.650 -9.612 46.459 1.00 96.00 78 ARG A O 1
ATOM 620 N N . THR A 1 79 ? -23.626 -11.512 47.630 1.00 96.44 79 THR A N 1
ATOM 621 C CA . THR A 1 79 ? -22.657 -12.172 46.741 1.00 96.44 79 THR A CA 1
ATOM 622 C C . THR A 1 79 ? -23.201 -12.352 45.322 1.00 96.44 79 THR A C 1
ATOM 624 O O . THR A 1 79 ? -22.486 -12.059 44.368 1.00 96.44 79 THR A O 1
ATOM 627 N N . LEU A 1 80 ? -24.466 -12.752 45.156 1.00 97.50 80 LEU A N 1
ATOM 628 C CA . LEU A 1 80 ? -25.093 -12.840 43.830 1.00 97.50 80 LEU A CA 1
ATOM 629 C C . LEU A 1 80 ? -25.163 -11.472 43.140 1.00 97.50 80 LEU A C 1
ATOM 631 O O . LEU A 1 80 ? -24.810 -11.345 41.970 1.00 97.50 80 LEU A O 1
ATOM 635 N N . ILE A 1 81 ? -25.542 -10.431 43.881 1.00 97.38 81 ILE A N 1
ATOM 636 C CA . ILE A 1 81 ? -25.600 -9.064 43.358 1.00 97.38 81 ILE A CA 1
ATOM 637 C C . ILE A 1 81 ? -24.203 -8.548 42.982 1.00 97.38 81 ILE A C 1
ATOM 639 O O . ILE A 1 81 ? -24.076 -7.836 41.989 1.00 97.38 81 ILE A O 1
ATOM 643 N N . SER A 1 82 ? -23.139 -8.941 43.694 1.00 96.88 82 SER A N 1
ATOM 644 C CA . SER A 1 82 ? -21.765 -8.624 43.275 1.00 96.88 82 SER A CA 1
ATOM 645 C C . SER A 1 82 ? -21.465 -9.143 41.867 1.00 96.88 82 SER A C 1
ATOM 647 O O . SER A 1 82 ? -20.889 -8.404 41.074 1.00 96.88 82 SER A O 1
ATOM 649 N N . PHE A 1 83 ? -21.881 -10.366 41.524 1.00 97.44 83 PHE A N 1
ATOM 650 C CA . PHE A 1 83 ? -21.689 -10.897 40.169 1.00 97.44 83 PHE A CA 1
ATOM 651 C C . PHE A 1 83 ? -22.480 -10.111 39.117 1.00 97.44 83 PHE A C 1
ATOM 653 O O . PHE A 1 83 ? -21.970 -9.860 38.028 1.00 97.44 83 PHE A O 1
ATOM 660 N N . GLU A 1 84 ? -23.696 -9.670 39.441 1.00 97.62 84 GLU A N 1
ATOM 661 C CA . GLU A 1 84 ? -24.497 -8.836 38.537 1.00 97.62 84 GLU A CA 1
ATOM 662 C C . GLU A 1 84 ? -23.886 -7.445 38.323 1.00 97.62 84 GLU A C 1
ATOM 664 O O . GLU A 1 84 ? -23.930 -6.921 37.211 1.00 97.62 84 GLU A O 1
ATOM 669 N N . ILE A 1 85 ? -23.267 -6.861 39.355 1.00 96.81 85 ILE A N 1
ATOM 670 C CA . ILE A 1 85 ? -22.497 -5.612 39.248 1.00 96.81 85 ILE A CA 1
ATOM 671 C C . ILE A 1 85 ? -21.319 -5.787 38.287 1.00 96.81 85 ILE A C 1
ATOM 673 O O . ILE A 1 85 ? -21.122 -4.938 37.420 1.00 96.81 85 ILE A O 1
ATOM 677 N N . GLU A 1 86 ? -20.568 -6.884 38.397 1.00 95.50 86 GLU A N 1
ATOM 678 C CA . GLU A 1 86 ? -19.457 -7.174 37.478 1.00 95.50 86 GLU A CA 1
ATOM 679 C C . GLU A 1 86 ? -19.950 -7.406 36.042 1.00 95.50 86 GLU A C 1
ATOM 681 O O . GLU A 1 86 ? -19.360 -6.900 35.087 1.00 95.50 86 GLU A O 1
ATOM 686 N N . GLN A 1 87 ? -21.074 -8.108 35.868 1.00 94.56 87 GLN A N 1
ATOM 687 C CA . GLN A 1 87 ? -21.678 -8.310 34.551 1.00 94.56 87 GLN A CA 1
ATOM 688 C C . GLN A 1 87 ? -22.138 -6.984 33.930 1.00 94.56 87 GLN A C 1
ATOM 690 O O . GLN A 1 87 ? -21.883 -6.733 32.751 1.00 94.56 87 GLN A O 1
ATOM 695 N N . PHE A 1 88 ? -22.766 -6.110 34.720 1.00 95.19 88 PHE A N 1
ATOM 696 C CA . PHE A 1 88 ? -23.150 -4.768 34.287 1.00 95.19 88 PHE A CA 1
ATOM 697 C C . PHE A 1 88 ? -21.919 -3.935 33.896 1.00 95.19 88 PHE A C 1
ATOM 699 O O . PHE A 1 88 ? -21.906 -3.314 32.832 1.00 95.19 88 PHE A O 1
ATOM 706 N N . ALA A 1 89 ? -20.859 -3.961 34.711 1.00 93.62 89 ALA A N 1
ATOM 707 C CA . ALA A 1 89 ? -19.604 -3.274 34.415 1.00 93.62 89 ALA A CA 1
ATOM 708 C C . ALA A 1 89 ? -18.978 -3.786 33.107 1.00 93.62 89 ALA A C 1
ATOM 710 O O . ALA A 1 89 ? -18.602 -2.998 32.242 1.00 93.62 89 ALA A O 1
ATOM 711 N N . SER A 1 90 ? -18.925 -5.102 32.908 1.00 89.25 90 SER A N 1
ATOM 712 C CA . SER A 1 90 ? -18.436 -5.708 31.665 1.00 89.25 90 SER A CA 1
ATOM 713 C C . SER A 1 90 ? -19.228 -5.240 30.443 1.00 89.25 90 SER A C 1
ATOM 715 O O . SER A 1 90 ? -18.634 -4.763 29.472 1.00 89.25 90 SER A O 1
ATOM 717 N N . ALA A 1 91 ? -20.560 -5.281 30.525 1.00 90.81 91 ALA A N 1
ATOM 718 C CA . ALA A 1 91 ? -21.438 -4.929 29.416 1.00 90.81 91 ALA A CA 1
ATOM 719 C C . ALA A 1 91 ? -21.371 -3.441 29.036 1.00 90.81 91 ALA A C 1
ATOM 721 O O . ALA A 1 91 ? -21.352 -3.112 27.850 1.00 90.81 91 ALA A O 1
ATOM 722 N N . PHE A 1 92 ? -21.329 -2.538 30.021 1.00 89.38 92 PHE A N 1
ATOM 723 C CA . PHE A 1 92 ? -21.511 -1.103 29.772 1.00 89.38 92 PHE A CA 1
ATOM 724 C C . PHE A 1 92 ? -20.242 -0.261 29.962 1.00 89.38 92 PHE A C 1
ATOM 726 O O . PHE A 1 92 ? -20.099 0.778 29.314 1.00 89.38 92 PHE A O 1
ATOM 733 N N . MET A 1 93 ? -19.289 -0.697 30.788 1.00 86.38 93 MET A N 1
ATOM 734 C CA . MET A 1 93 ? -18.039 0.034 31.032 1.00 86.38 93 MET A CA 1
ATOM 735 C C . MET A 1 93 ? -16.897 -0.470 30.151 1.00 86.38 93 MET A C 1
ATOM 737 O O . MET A 1 93 ? -16.293 0.319 29.426 1.00 86.38 93 MET A O 1
ATOM 741 N N . TYR A 1 94 ? -16.616 -1.774 30.182 1.00 84.06 94 TYR A N 1
ATOM 742 C CA . TYR A 1 94 ? -15.396 -2.326 29.581 1.00 84.06 94 TYR A CA 1
ATOM 743 C C . TYR A 1 94 ? -15.527 -2.658 28.090 1.00 84.06 94 TYR A C 1
ATOM 745 O O . TYR A 1 94 ? -14.555 -2.491 27.351 1.00 84.06 94 TYR A O 1
ATOM 753 N N . GLY A 1 95 ? -16.722 -3.034 27.619 1.00 77.12 95 GLY A N 1
ATOM 754 C CA . GLY A 1 95 ? -16.949 -3.404 26.215 1.00 77.12 95 GLY A CA 1
ATOM 755 C C . GLY A 1 95 ? -16.585 -2.318 25.188 1.00 77.12 95 GLY A C 1
ATOM 756 O O . GLY A 1 95 ? -16.165 -2.642 24.080 1.00 77.12 95 GLY A O 1
ATOM 757 N N . ASN A 1 96 ? -16.673 -1.032 25.551 1.00 72.88 96 ASN A N 1
ATO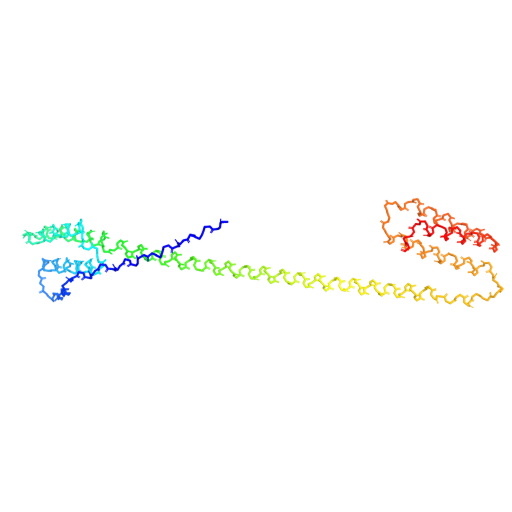M 758 C CA . ASN A 1 96 ? -16.249 0.060 24.665 1.00 72.88 96 ASN A CA 1
ATOM 759 C C . ASN A 1 96 ? -14.742 0.319 24.714 1.00 72.88 96 ASN A C 1
ATOM 761 O O . ASN A 1 96 ? -14.156 0.623 23.683 1.00 72.88 96 ASN A O 1
ATOM 765 N N . SER A 1 97 ? -14.101 0.159 25.874 1.00 78.25 97 SER A N 1
ATOM 766 C CA . SER A 1 97 ? -12.662 0.414 25.999 1.00 78.25 97 SER A CA 1
ATOM 767 C C . SER A 1 97 ? -11.834 -0.576 25.176 1.00 78.25 97 SER A C 1
ATOM 769 O O . SER A 1 97 ? -10.860 -0.171 24.545 1.00 78.25 97 SER A O 1
ATOM 771 N N . GLN A 1 98 ? -12.248 -1.847 25.118 1.00 79.44 98 GLN A N 1
ATOM 772 C CA . GLN A 1 98 ? -11.599 -2.847 24.265 1.00 79.44 98 GLN A CA 1
ATOM 773 C C . GLN A 1 98 ? -11.770 -2.523 22.780 1.00 79.44 98 GLN A C 1
ATOM 775 O O . GLN A 1 98 ? -10.784 -2.476 22.055 1.00 79.44 98 GLN A O 1
ATOM 780 N N . ARG A 1 99 ? -12.991 -2.195 22.344 1.00 80.38 99 ARG A N 1
ATOM 781 C CA . ARG A 1 99 ? -13.248 -1.807 20.949 1.00 80.38 99 ARG A CA 1
ATOM 782 C C . ARG A 1 99 ? -12.486 -0.551 20.539 1.00 80.38 99 ARG A C 1
ATOM 784 O O . ARG A 1 99 ? -11.955 -0.491 19.440 1.00 80.38 99 ARG A O 1
ATOM 791 N N . GLU A 1 100 ? -12.402 0.452 21.408 1.00 84.38 100 GLU A N 1
ATOM 792 C CA . GLU A 1 100 ? -11.600 1.650 21.141 1.00 84.38 100 GLU A CA 1
ATOM 793 C C . GLU A 1 100 ? -10.104 1.330 21.047 1.00 84.38 100 GLU A C 1
ATOM 795 O O . GLU A 1 100 ? -9.412 1.889 20.196 1.00 84.38 100 GLU A O 1
ATOM 800 N N . ALA A 1 101 ? -9.596 0.430 21.892 1.00 86.94 101 ALA A N 1
ATOM 801 C CA . ALA A 1 101 ? -8.210 -0.021 21.820 1.00 86.94 101 ALA A CA 1
ATOM 802 C C . ALA A 1 101 ? -7.929 -0.776 20.510 1.00 86.94 101 ALA A C 1
ATOM 804 O O . ALA A 1 101 ? -6.944 -0.463 19.841 1.00 86.94 101 ALA A O 1
ATOM 805 N N . GLU A 1 102 ? -8.820 -1.689 20.117 1.00 90.75 102 GLU A N 1
ATOM 806 C CA . GLU A 1 102 ? -8.760 -2.428 18.851 1.00 90.75 102 GLU A CA 1
ATOM 807 C C . GLU A 1 102 ? -8.814 -1.486 17.643 1.00 90.75 102 GLU A C 1
ATOM 809 O O . GLU A 1 102 ? -8.019 -1.625 16.718 1.00 90.75 102 GLU A O 1
ATOM 814 N N . LEU A 1 103 ? -9.694 -0.479 17.658 1.00 91.94 103 LEU A N 1
ATOM 815 C CA . LEU A 1 103 ? -9.779 0.519 16.589 1.00 91.94 103 LEU A CA 1
ATOM 816 C C . LEU A 1 103 ? -8.503 1.356 16.486 1.00 91.94 103 LEU A C 1
ATOM 818 O O . LEU A 1 103 ? -7.993 1.552 15.386 1.00 91.94 103 LEU A O 1
ATOM 822 N N . ARG A 1 104 ? -7.948 1.807 17.618 1.00 93.75 104 ARG A N 1
ATOM 823 C CA . ARG A 1 104 ? -6.664 2.526 17.625 1.00 93.75 104 ARG A CA 1
ATOM 824 C C . ARG A 1 104 ? -5.521 1.648 17.132 1.00 93.75 104 ARG A C 1
ATOM 826 O O . ARG A 1 104 ? -4.590 2.149 16.514 1.00 93.75 104 ARG A O 1
ATOM 833 N N . GLU A 1 105 ? -5.540 0.357 17.438 1.00 96.00 105 GLU A N 1
ATOM 834 C CA . GLU A 1 105 ? -4.541 -0.581 16.934 1.00 96.00 105 GLU A CA 1
ATOM 835 C C . GLU A 1 105 ? -4.682 -0.812 15.430 1.00 96.00 105 GLU A C 1
ATOM 837 O O . GLU A 1 105 ? -3.688 -0.725 14.710 1.00 96.00 105 GLU A O 1
ATOM 842 N N . ALA A 1 106 ? -5.907 -1.000 14.942 1.00 94.38 106 ALA A N 1
ATOM 843 C CA . ALA A 1 106 ? -6.195 -1.102 13.518 1.00 94.38 106 ALA A CA 1
ATOM 844 C C . ALA A 1 106 ? -5.760 0.162 12.758 1.00 94.38 106 ALA A C 1
ATOM 846 O O . ALA A 1 106 ? -5.147 0.056 11.698 1.00 94.38 106 ALA A O 1
ATOM 847 N N . GLU A 1 107 ? -6.006 1.349 13.319 1.00 96.94 107 GLU A N 1
ATOM 848 C CA . GLU A 1 107 ? -5.556 2.624 12.753 1.00 96.94 107 GLU A CA 1
ATOM 849 C C . GLU A 1 107 ? -4.024 2.710 12.686 1.00 96.94 107 GLU A C 1
ATOM 851 O O . GLU A 1 107 ? -3.476 3.074 11.645 1.00 96.94 107 GLU A O 1
ATOM 856 N N . ARG A 1 108 ? -3.311 2.309 13.751 1.00 96.88 108 ARG A N 1
ATOM 857 C CA . ARG A 1 108 ? -1.836 2.260 13.741 1.00 96.88 108 ARG A CA 1
ATOM 858 C C . ARG A 1 108 ? -1.305 1.336 12.645 1.00 96.88 108 ARG A C 1
ATOM 860 O O . ARG A 1 108 ? -0.403 1.731 11.909 1.00 96.88 108 ARG A O 1
ATOM 867 N N . LEU A 1 109 ? -1.880 0.142 12.514 1.00 97.62 109 LEU A N 1
ATOM 868 C CA . LEU A 1 109 ? -1.485 -0.824 11.487 1.00 97.62 109 LEU A CA 1
ATOM 869 C C . LEU A 1 109 ? -1.782 -0.319 10.068 1.00 97.62 109 LEU A C 1
ATOM 871 O O . LEU A 1 109 ? -1.023 -0.601 9.141 1.00 97.62 109 LEU A O 1
ATOM 875 N N . ASP A 1 110 ? -2.866 0.431 9.874 1.00 97.12 110 ASP A N 1
ATOM 876 C CA . ASP A 1 110 ? -3.201 1.039 8.582 1.00 97.12 110 ASP A CA 1
ATOM 877 C C . ASP A 1 110 ? -2.210 2.153 8.203 1.00 97.12 110 ASP A C 1
ATOM 879 O O . ASP A 1 110 ? -1.738 2.216 7.065 1.00 97.12 110 ASP A O 1
ATOM 883 N N . VAL A 1 111 ? -1.815 2.991 9.169 1.00 97.50 111 VAL A N 1
ATOM 884 C CA . VAL A 1 111 ? -0.765 4.004 8.974 1.00 97.50 111 VAL A CA 1
ATOM 885 C C . VAL A 1 111 ? 0.572 3.349 8.622 1.00 97.50 111 VAL A C 1
ATOM 887 O O . VAL A 1 111 ? 1.204 3.752 7.642 1.00 97.50 111 VAL A O 1
ATOM 890 N N . GLU A 1 112 ? 0.978 2.315 9.360 1.00 98.00 112 GLU A N 1
ATOM 891 C CA . GLU A 1 112 ? 2.220 1.579 9.106 1.00 98.00 112 GLU A CA 1
ATOM 892 C C . GLU A 1 112 ? 2.222 0.926 7.716 1.00 98.00 112 GLU A C 1
ATOM 894 O O . GLU A 1 112 ? 3.199 1.043 6.971 1.00 98.00 112 GLU A O 1
ATOM 899 N N . ARG A 1 113 ? 1.101 0.313 7.314 1.00 97.94 113 ARG A N 1
ATOM 900 C CA . ARG A 1 113 ? 0.936 -0.274 5.978 1.00 97.94 113 ARG A CA 1
ATOM 901 C C . ARG A 1 113 ? 1.092 0.771 4.878 1.00 97.94 113 ARG A C 1
ATOM 903 O O . ARG A 1 113 ? 1.848 0.545 3.936 1.00 97.94 113 ARG A O 1
ATOM 910 N N . ARG A 1 114 ? 0.425 1.925 5.003 1.00 97.50 114 ARG A N 1
ATOM 911 C CA . ARG A 1 114 ? 0.547 3.021 4.025 1.00 97.50 114 ARG A CA 1
ATOM 912 C C . ARG A 1 114 ? 1.966 3.572 3.958 1.00 97.50 114 ARG A C 1
ATOM 914 O O . ARG A 1 114 ? 2.426 3.957 2.887 1.00 97.50 114 ARG A O 1
ATOM 921 N N . GLU A 1 115 ? 2.673 3.638 5.081 1.00 98.00 115 GLU A N 1
ATOM 922 C CA . GLU A 1 115 ? 4.084 4.022 5.084 1.00 98.00 115 GLU A CA 1
ATOM 923 C C . GLU A 1 115 ? 4.976 3.000 4.382 1.00 98.00 115 GLU A C 1
ATOM 925 O O . GLU A 1 115 ? 5.862 3.393 3.622 1.00 98.00 115 GLU A O 1
ATOM 930 N N . ALA A 1 116 ? 4.756 1.706 4.615 1.00 97.50 116 ALA A N 1
ATOM 931 C CA . ALA A 1 116 ? 5.487 0.645 3.932 1.00 97.50 116 ALA A CA 1
ATOM 932 C C . ALA A 1 116 ? 5.262 0.700 2.412 1.00 97.50 116 ALA A C 1
ATOM 934 O O . ALA A 1 116 ? 6.233 0.678 1.656 1.00 97.50 116 ALA A O 1
ATOM 935 N N . GLU A 1 117 ? 4.014 0.880 1.976 1.00 98.25 117 GLU A N 1
ATOM 936 C CA . GLU A 1 117 ? 3.649 1.026 0.563 1.00 98.25 117 GLU A CA 1
ATOM 937 C C . GLU A 1 117 ? 4.314 2.254 -0.079 1.00 98.25 117 GLU A C 1
ATOM 939 O O . GLU A 1 117 ? 4.890 2.152 -1.162 1.00 98.25 117 GLU A O 1
ATOM 944 N N . ARG A 1 118 ? 4.335 3.405 0.613 1.00 98.25 118 ARG A N 1
ATOM 945 C CA . ARG A 1 118 ? 5.053 4.601 0.133 1.00 98.25 118 ARG A CA 1
ATOM 946 C C . ARG A 1 118 ? 6.549 4.345 -0.049 1.00 98.25 118 ARG A C 1
ATOM 948 O O . ARG A 1 118 ? 7.104 4.722 -1.077 1.00 98.25 118 ARG A O 1
ATOM 955 N N . ARG A 1 119 ? 7.197 3.687 0.920 1.00 98.38 119 ARG A N 1
ATOM 956 C CA . ARG A 1 119 ? 8.630 3.348 0.834 1.00 98.38 119 ARG A CA 1
ATOM 957 C C . ARG A 1 119 ? 8.915 2.371 -0.307 1.00 98.38 119 ARG A C 1
ATOM 959 O O . ARG A 1 119 ? 9.967 2.451 -0.935 1.00 98.38 119 ARG A O 1
ATOM 966 N N . GLU A 1 120 ? 8.010 1.435 -0.574 1.00 98.25 120 GLU A N 1
ATOM 967 C CA . GLU A 1 120 ? 8.147 0.508 -1.697 1.00 98.25 120 GLU A CA 1
ATOM 968 C C . GLU A 1 120 ? 7.992 1.220 -3.047 1.00 98.25 120 GLU A C 1
ATOM 970 O O . GLU A 1 120 ? 8.825 1.025 -3.936 1.00 98.25 120 GLU A O 1
ATOM 975 N N . ALA A 1 121 ? 6.997 2.101 -3.175 1.00 97.50 121 ALA A N 1
ATOM 976 C CA . ALA A 1 121 ? 6.799 2.918 -4.368 1.00 97.50 121 ALA A CA 1
ATOM 977 C C . ALA A 1 121 ? 8.026 3.798 -4.670 1.00 97.50 121 ALA A C 1
ATOM 979 O O . ALA A 1 121 ? 8.498 3.820 -5.806 1.00 97.50 121 ALA A O 1
ATOM 980 N N . GLU A 1 122 ? 8.602 4.441 -3.650 1.00 98.31 122 GLU A N 1
ATOM 981 C CA . GLU A 1 122 ? 9.818 5.254 -3.782 1.00 98.31 122 GLU A CA 1
ATOM 982 C C . GLU A 1 122 ? 11.020 4.423 -4.260 1.00 98.31 122 GLU A C 1
ATOM 984 O O . GLU A 1 122 ? 11.737 4.825 -5.177 1.00 98.31 122 GLU A O 1
ATOM 989 N N . ARG A 1 123 ? 11.216 3.216 -3.708 1.00 98.44 123 ARG A N 1
ATOM 990 C CA . ARG A 1 123 ? 12.279 2.299 -4.159 1.00 98.44 123 ARG A CA 1
ATOM 991 C C . ARG A 1 123 ? 12.093 1.870 -5.609 1.00 98.44 123 ARG A C 1
ATOM 993 O O . ARG A 1 123 ? 13.078 1.734 -6.335 1.00 98.44 123 ARG A O 1
ATOM 1000 N N . LEU A 1 124 ? 10.855 1.611 -6.026 1.00 98.31 124 LEU A N 1
ATOM 1001 C CA . LEU A 1 124 ? 10.567 1.235 -7.405 1.00 98.31 124 LEU A CA 1
ATOM 1002 C C . LEU A 1 124 ? 10.824 2.408 -8.356 1.00 98.31 124 LEU A C 1
ATOM 1004 O O . LEU A 1 124 ? 11.391 2.210 -9.428 1.00 98.31 124 LEU A O 1
ATOM 1008 N N . GLU A 1 125 ? 10.459 3.626 -7.959 1.00 98.19 125 GLU A N 1
ATOM 1009 C CA . GLU A 1 125 ? 10.735 4.829 -8.740 1.00 98.19 125 GLU A CA 1
ATOM 1010 C C . GLU A 1 125 ? 12.240 5.099 -8.861 1.00 98.19 125 GLU A C 1
ATOM 1012 O O . GLU A 1 125 ? 12.721 5.342 -9.968 1.00 98.19 125 GLU A O 1
ATOM 1017 N N . ALA A 1 126 ? 13.000 4.966 -7.770 1.00 98.06 126 ALA A N 1
ATOM 1018 C CA . ALA A 1 126 ? 14.458 5.083 -7.788 1.00 98.06 126 ALA A CA 1
ATOM 1019 C C . ALA A 1 126 ? 15.095 4.080 -8.764 1.00 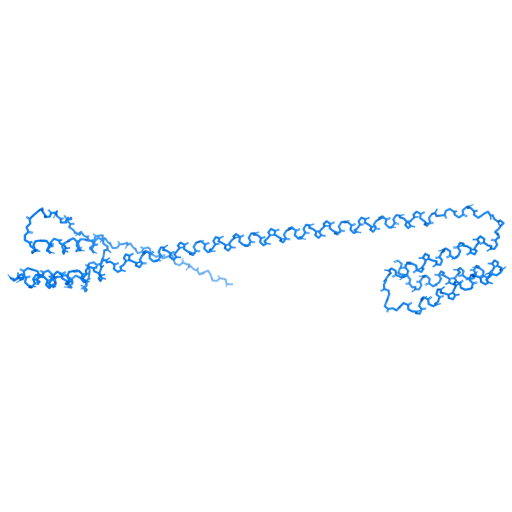98.06 126 ALA A C 1
ATOM 1021 O O . ALA A 1 126 ? 15.848 4.479 -9.650 1.00 98.06 126 ALA A O 1
ATOM 1022 N N . LYS A 1 127 ? 14.694 2.802 -8.705 1.00 98.31 127 LYS A N 1
ATOM 1023 C CA . LYS A 1 127 ? 15.161 1.775 -9.655 1.00 98.31 127 LYS A CA 1
ATOM 1024 C C . LYS A 1 127 ? 14.828 2.109 -11.108 1.00 98.31 127 LYS A C 1
ATOM 1026 O O . LYS A 1 127 ? 15.622 1.827 -12.000 1.00 98.31 127 LYS A O 1
ATOM 1031 N N . ARG A 1 128 ? 13.653 2.691 -11.374 1.00 98.00 128 ARG A N 1
ATOM 1032 C CA . ARG A 1 128 ? 13.271 3.109 -12.733 1.00 98.00 128 ARG A CA 1
ATOM 1033 C C . ARG A 1 128 ? 14.134 4.262 -13.234 1.00 98.00 128 ARG A C 1
ATOM 1035 O O . ARG A 1 128 ? 14.499 4.258 -14.407 1.00 98.00 128 ARG A O 1
ATOM 1042 N N . ARG A 1 129 ? 14.462 5.223 -12.367 1.00 98.12 129 ARG A N 1
ATOM 1043 C CA . ARG A 1 129 ? 15.365 6.333 -12.701 1.00 98.12 129 ARG A CA 1
ATOM 1044 C C . ARG A 1 129 ? 16.771 5.818 -13.004 1.00 98.12 129 ARG A C 1
ATOM 1046 O O . ARG A 1 129 ? 17.281 6.121 -14.074 1.00 98.12 129 ARG A O 1
ATOM 1053 N N . GLU A 1 130 ? 17.319 4.951 -12.153 1.00 98.12 130 GLU A N 1
ATOM 1054 C CA . GLU A 1 130 ? 18.626 4.312 -12.378 1.00 98.12 130 GLU A CA 1
ATOM 1055 C C . GLU A 1 130 ? 18.665 3.516 -13.692 1.00 98.12 130 GLU A C 1
ATOM 1057 O O . GLU A 1 130 ? 19.612 3.635 -14.463 1.00 98.12 130 GLU A O 1
ATOM 1062 N N . ALA A 1 131 ? 17.622 2.733 -13.990 1.00 97.62 131 ALA A N 1
ATOM 1063 C CA . ALA A 1 131 ? 17.545 1.991 -15.248 1.00 97.62 131 ALA A CA 1
ATOM 1064 C C . ALA A 1 131 ? 17.468 2.918 -16.473 1.00 97.62 131 ALA A C 1
ATOM 1066 O O . ALA A 1 131 ? 18.040 2.610 -17.514 1.00 97.62 131 ALA A O 1
ATOM 1067 N N . THR A 1 132 ? 16.774 4.052 -16.353 1.00 97.62 132 THR A N 1
ATOM 1068 C CA . THR A 1 132 ? 16.682 5.046 -17.433 1.00 97.62 132 THR A CA 1
ATOM 1069 C C . THR A 1 132 ? 18.037 5.712 -17.669 1.00 97.62 132 THR A C 1
ATOM 1071 O O . THR A 1 132 ? 18.487 5.775 -18.806 1.00 97.62 132 THR A O 1
ATOM 1074 N N . GLU A 1 133 ? 18.726 6.118 -16.601 1.00 98.19 133 GLU A N 1
ATOM 1075 C CA . GLU A 1 133 ? 20.068 6.707 -16.674 1.00 98.19 133 GLU A CA 1
ATOM 1076 C C . GLU A 1 133 ? 21.083 5.732 -17.291 1.00 98.19 133 GLU A C 1
ATOM 1078 O O . GLU A 1 133 ? 21.861 6.107 -18.165 1.00 98.19 133 GLU A O 1
ATOM 1083 N N . GLN A 1 134 ? 21.035 4.449 -16.915 1.00 97.31 134 GLN A N 1
ATOM 1084 C CA . GLN A 1 134 ? 21.889 3.423 -17.523 1.00 97.31 134 GLN A CA 1
ATOM 1085 C C . GLN A 1 134 ? 21.648 3.275 -19.031 1.00 97.31 134 GLN A C 1
ATOM 1087 O O . GLN A 1 134 ? 22.611 3.154 -19.789 1.00 97.31 134 GLN A O 1
ATOM 1092 N N . LEU A 1 135 ? 20.387 3.312 -19.470 1.00 98.00 135 LEU A N 1
ATOM 1093 C CA . LEU A 1 135 ? 20.040 3.245 -20.891 1.00 98.00 135 LEU A CA 1
ATOM 1094 C C . LEU A 1 135 ? 20.523 4.480 -21.663 1.00 98.00 135 LEU A C 1
ATOM 1096 O O . LEU A 1 135 ? 20.995 4.339 -22.789 1.00 98.00 135 LEU A O 1
ATOM 1100 N N . GLU A 1 136 ? 20.436 5.673 -21.072 1.00 97.81 136 GLU A N 1
ATOM 1101 C CA . GLU A 1 136 ? 20.953 6.905 -21.682 1.00 97.81 136 GLU A CA 1
ATOM 1102 C C . GLU A 1 136 ? 22.477 6.853 -21.846 1.00 97.81 136 GLU A C 1
ATOM 1104 O O . GLU A 1 136 ? 22.990 7.119 -22.935 1.00 97.81 136 GLU A O 1
ATOM 1109 N N . VAL A 1 137 ? 23.199 6.412 -20.810 1.00 98.25 137 VAL A N 1
ATOM 1110 C CA . VAL A 1 137 ? 24.657 6.224 -20.868 1.00 98.25 137 VAL A CA 1
ATOM 1111 C C . VAL A 1 137 ? 25.042 5.180 -21.922 1.00 98.25 137 VAL A C 1
ATOM 1113 O O . VAL A 1 137 ? 26.014 5.362 -22.657 1.00 98.25 137 VAL A O 1
ATOM 1116 N N . GLU A 1 138 ? 24.302 4.075 -22.032 1.00 97.56 138 GLU A N 1
ATOM 1117 C CA . GLU A 1 138 ? 24.558 3.061 -23.060 1.00 97.56 138 GLU A CA 1
ATOM 1118 C C . GLU A 1 138 ? 24.307 3.601 -24.476 1.00 97.56 138 GLU A C 1
ATOM 1120 O O . GLU A 1 138 ? 25.127 3.377 -25.373 1.00 97.56 138 GLU A O 1
ATOM 1125 N N . ALA A 1 139 ? 23.228 4.362 -24.676 1.00 96.56 139 ALA A N 1
ATOM 1126 C CA . ALA A 1 139 ? 22.928 5.002 -25.952 1.00 96.56 139 ALA A CA 1
ATOM 1127 C C . ALA A 1 139 ? 24.039 5.978 -26.377 1.00 96.56 139 ALA A C 1
ATOM 1129 O O . ALA A 1 139 ? 24.509 5.911 -27.515 1.00 96.56 139 ALA A O 1
ATOM 1130 N N . GLU A 1 140 ? 24.532 6.812 -25.455 1.00 97.81 140 GLU A N 1
ATOM 1131 C CA . GLU A 1 140 ? 25.643 7.735 -25.720 1.00 97.81 140 GLU A CA 1
ATOM 1132 C C . GLU A 1 140 ? 26.922 6.983 -26.121 1.00 97.81 140 GLU A C 1
ATOM 1134 O O . GLU A 1 140 ? 27.608 7.362 -27.076 1.00 97.81 140 GLU A O 1
ATOM 1139 N N . ARG A 1 141 ? 27.226 5.862 -25.451 1.00 97.50 141 ARG A N 1
ATOM 1140 C CA . ARG A 1 141 ? 28.381 5.019 -25.799 1.00 97.50 141 ARG A CA 1
ATOM 1141 C C . ARG A 1 141 ? 28.267 4.435 -27.205 1.00 97.50 141 ARG A C 1
ATOM 1143 O O . ARG A 1 141 ? 29.258 4.443 -27.939 1.00 97.50 141 ARG A O 1
ATOM 1150 N N . LEU A 1 142 ? 27.087 3.949 -27.588 1.00 96.75 142 LEU A N 1
ATOM 1151 C CA . LEU A 1 142 ? 26.844 3.416 -28.931 1.00 96.75 142 LEU A CA 1
ATOM 1152 C C . LEU A 1 142 ? 26.967 4.505 -30.004 1.00 96.75 142 LEU A C 1
ATOM 1154 O O . LEU A 1 142 ? 27.536 4.259 -31.071 1.00 96.75 142 LEU A O 1
ATOM 1158 N N . ASP A 1 143 ? 26.489 5.718 -29.732 1.00 97.00 143 ASP A N 1
ATOM 1159 C CA . ASP A 1 143 ? 26.611 6.837 -30.666 1.00 97.00 143 ASP A CA 1
ATOM 1160 C C . ASP A 1 143 ? 28.060 7.330 -30.801 1.00 97.00 143 ASP A C 1
ATOM 1162 O O . ASP A 1 143 ? 28.522 7.585 -31.921 1.00 97.00 143 ASP A O 1
ATOM 1166 N N . ALA A 1 144 ? 28.830 7.356 -29.710 1.00 96.12 144 ALA A N 1
ATOM 1167 C CA . ALA A 1 144 ? 30.267 7.625 -29.753 1.00 96.12 144 ALA A CA 1
ATOM 1168 C C . ALA A 1 144 ? 31.030 6.565 -30.573 1.00 96.12 144 ALA A C 1
ATOM 1170 O O . ALA A 1 144 ? 31.902 6.905 -31.382 1.00 96.12 144 ALA A O 1
ATOM 1171 N N . GLU A 1 145 ? 30.681 5.282 -30.429 1.00 95.69 145 GLU A N 1
ATOM 1172 C CA . GLU A 1 145 ? 31.268 4.196 -31.221 1.00 95.69 145 GLU A CA 1
ATOM 1173 C C . GLU A 1 145 ? 30.951 4.352 -32.717 1.00 95.69 145 GLU A C 1
ATOM 1175 O O . GLU A 1 145 ? 31.849 4.261 -33.563 1.00 95.69 145 GLU A O 1
ATOM 1180 N N . ARG A 1 146 ? 29.695 4.669 -33.059 1.00 94.31 146 ARG A N 1
ATOM 1181 C CA . ARG A 1 146 ? 29.275 4.951 -34.442 1.00 94.31 146 ARG A CA 1
ATOM 1182 C C . ARG A 1 146 ? 30.041 6.127 -35.038 1.00 94.31 146 ARG A C 1
ATOM 1184 O O . ARG A 1 146 ? 30.498 6.034 -36.180 1.00 94.31 146 ARG A O 1
ATOM 1191 N N . ALA A 1 147 ? 30.222 7.211 -34.283 1.00 94.44 147 ALA A N 1
ATOM 1192 C CA . ALA A 1 147 ? 30.995 8.370 -34.724 1.00 94.44 147 ALA A CA 1
ATOM 1193 C C . ALA A 1 147 ? 32.465 8.006 -34.996 1.00 94.44 147 ALA A C 1
ATOM 1195 O O . ALA A 1 147 ? 33.036 8.423 -36.008 1.00 94.44 147 ALA A O 1
ATOM 1196 N N . LEU A 1 148 ? 33.064 7.166 -34.146 1.00 94.75 148 LEU A N 1
ATOM 1197 C CA . LEU A 1 148 ? 34.438 6.694 -34.317 1.00 94.75 148 LEU A CA 1
ATOM 1198 C C . LEU A 1 148 ? 34.591 5.778 -35.541 1.00 94.75 148 LEU A C 1
ATOM 1200 O O . LEU A 1 148 ? 35.565 5.907 -36.285 1.00 94.75 148 LEU A O 1
ATOM 1204 N N . ILE A 1 149 ? 33.621 4.896 -35.799 1.00 89.31 149 ILE A N 1
ATOM 1205 C CA . ILE A 1 149 ? 33.576 4.079 -37.022 1.00 89.31 149 ILE A CA 1
ATOM 1206 C C . ILE A 1 149 ? 33.444 4.973 -38.259 1.00 89.31 149 ILE A C 1
ATOM 1208 O O . ILE A 1 149 ? 34.197 4.798 -39.218 1.00 89.31 149 ILE A O 1
ATOM 1212 N N . LYS A 1 150 ? 32.541 5.961 -38.232 1.00 91.69 150 LYS A N 1
ATOM 1213 C CA . LYS A 1 150 ? 32.351 6.912 -39.336 1.00 91.69 150 LYS A CA 1
ATOM 1214 C C . LYS A 1 150 ? 33.643 7.670 -39.655 1.00 91.69 150 LYS A C 1
ATOM 1216 O O . LYS A 1 150 ? 33.994 7.783 -40.826 1.00 91.69 150 LYS A O 1
ATOM 1221 N N . LYS A 1 151 ? 34.381 8.115 -38.631 1.00 89.69 151 LYS A N 1
ATOM 1222 C CA . LYS A 1 151 ? 35.690 8.768 -38.793 1.00 89.69 151 LYS A CA 1
ATOM 1223 C C . LYS A 1 151 ? 36.734 7.835 -39.421 1.00 89.69 151 LYS A C 1
ATOM 1225 O O . LYS A 1 151 ? 37.406 8.214 -40.371 1.00 89.69 151 LYS A O 1
ATOM 1230 N N . LYS A 1 152 ? 36.832 6.583 -38.959 1.00 85.94 152 LYS A N 1
ATOM 1231 C CA . LYS A 1 152 ? 37.745 5.591 -39.564 1.00 85.94 152 LYS A CA 1
ATOM 1232 C C . LYS A 1 152 ? 37.419 5.318 -41.037 1.00 85.94 152 LYS A C 1
ATOM 1234 O O . LYS A 1 152 ? 38.328 5.134 -41.845 1.00 85.94 152 LYS A O 1
ATOM 1239 N N . LEU A 1 153 ? 36.135 5.308 -41.397 1.00 83.56 153 LEU A N 1
ATOM 1240 C CA . LEU A 1 153 ? 35.695 5.156 -42.787 1.00 83.56 153 LEU A CA 1
ATOM 1241 C C . LEU A 1 153 ? 36.041 6.385 -43.645 1.00 83.56 153 LEU A C 1
ATOM 1243 O O . LEU A 1 153 ? 36.475 6.215 -44.781 1.00 83.56 153 LEU A O 1
ATOM 1247 N N . SER A 1 154 ? 35.919 7.612 -43.124 1.00 78.00 154 SER A N 1
ATOM 1248 C CA . SER A 1 154 ? 36.356 8.807 -43.864 1.00 78.00 154 SER A CA 1
ATOM 1249 C C . SER A 1 154 ? 37.873 8.864 -44.041 1.00 78.00 154 SER A C 1
ATOM 1251 O O . SER A 1 154 ? 38.347 9.200 -45.124 1.00 78.00 154 SER A O 1
ATOM 1253 N N . ASP A 1 155 ? 38.634 8.483 -43.013 1.00 76.44 155 ASP A N 1
ATOM 1254 C CA . ASP A 1 155 ? 40.100 8.483 -43.057 1.00 76.44 155 ASP A CA 1
ATOM 1255 C C . ASP A 1 155 ? 40.632 7.436 -44.057 1.00 76.44 155 ASP A C 1
ATOM 1257 O O . ASP A 1 155 ? 41.628 7.671 -44.735 1.00 76.44 155 ASP A O 1
ATOM 1261 N N . THR A 1 156 ? 39.934 6.304 -44.217 1.00 71.75 156 THR A N 1
ATOM 1262 C CA . THR A 1 156 ? 40.262 5.279 -45.227 1.00 71.75 156 THR A CA 1
ATOM 1263 C C . THR A 1 156 ? 39.776 5.628 -46.634 1.00 71.75 156 THR A C 1
ATOM 1265 O O . THR A 1 156 ? 40.436 5.265 -47.603 1.00 71.75 156 THR A O 1
ATOM 1268 N N . ALA A 1 157 ? 38.681 6.378 -46.794 1.00 64.62 157 ALA A N 1
ATOM 1269 C CA . ALA A 1 157 ? 38.274 6.907 -48.102 1.00 64.62 157 ALA A CA 1
ATOM 1270 C C . ALA A 1 157 ? 39.278 7.934 -48.665 1.00 64.62 157 ALA A C 1
ATOM 1272 O O . ALA A 1 157 ? 39.358 8.111 -49.877 1.00 64.62 157 ALA A O 1
ATOM 1273 N N . ASN A 1 158 ? 40.076 8.553 -47.789 1.00 59.25 158 ASN A N 1
ATOM 1274 C CA . ASN A 1 158 ? 41.206 9.421 -48.124 1.00 59.25 158 ASN A CA 1
ATOM 1275 C C . ASN A 1 158 ? 42.537 8.654 -48.279 1.00 59.25 158 ASN A C 1
ATOM 1277 O O . ASN A 1 158 ? 43.608 9.255 -48.193 1.00 59.25 158 ASN A O 1
ATOM 1281 N N . LEU A 1 159 ? 42.494 7.330 -48.502 1.00 56.50 159 LEU A N 1
ATOM 1282 C CA . LEU A 1 159 ? 43.660 6.562 -48.942 1.00 56.50 159 LEU A CA 1
ATOM 1283 C C . LEU A 1 159 ? 44.158 7.142 -50.267 1.00 56.50 159 LEU A C 1
ATOM 1285 O O . LEU A 1 159 ? 43.604 6.909 -51.338 1.00 56.50 159 LEU A O 1
ATOM 1289 N N . ASP A 1 160 ? 45.209 7.932 -50.116 1.00 50.44 160 ASP A N 1
ATOM 1290 C CA . ASP A 1 160 ? 45.947 8.694 -51.101 1.00 50.44 160 ASP A CA 1
ATOM 1291 C C . ASP A 1 160 ? 46.223 7.874 -52.376 1.00 50.44 160 ASP A C 1
ATOM 1293 O O . ASP A 1 160 ? 47.200 7.125 -52.482 1.00 50.44 160 ASP A O 1
ATOM 1297 N N . THR A 1 161 ? 45.343 8.010 -53.373 1.00 53.69 161 THR A N 1
ATOM 1298 C CA . THR A 1 161 ? 45.494 7.401 -54.706 1.00 53.69 161 THR A CA 1
ATOM 1299 C C . THR A 1 161 ? 46.740 7.903 -55.440 1.00 53.69 161 THR A C 1
ATOM 1301 O O . THR A 1 161 ? 47.097 7.354 -56.480 1.00 53.69 161 THR A O 1
ATOM 1304 N N . THR A 1 162 ? 47.440 8.909 -54.905 1.00 57.62 162 THR A N 1
ATOM 1305 C CA . THR A 1 162 ? 48.683 9.446 -55.476 1.00 57.62 162 THR A CA 1
ATOM 1306 C C . THR A 1 162 ? 49.866 8.473 -55.412 1.00 57.62 162 THR A C 1
ATOM 1308 O O . THR A 1 162 ? 50.869 8.701 -56.087 1.00 57.62 162 THR A O 1
ATOM 1311 N N . LYS A 1 163 ? 49.759 7.350 -54.681 1.00 53.88 163 LYS A N 1
ATOM 1312 C CA . LYS A 1 163 ? 50.805 6.310 -54.658 1.00 53.88 163 LYS A CA 1
ATOM 1313 C C . LYS A 1 163 ? 50.833 5.383 -55.882 1.00 53.88 163 LYS A C 1
ATOM 1315 O O . LYS A 1 163 ? 51.863 4.747 -56.090 1.00 53.88 163 LYS A O 1
ATOM 1320 N N . CYS A 1 164 ? 49.789 5.316 -56.717 1.00 54.97 164 CYS A N 1
ATOM 1321 C CA . CYS A 1 164 ? 49.916 4.694 -58.046 1.00 54.97 164 CYS A CA 1
ATOM 1322 C C . CYS A 1 164 ? 50.293 5.811 -59.051 1.00 54.97 164 CYS A C 1
ATOM 1324 O O . CYS A 1 164 ? 49.440 6.582 -59.488 1.00 54.97 164 CYS A O 1
ATOM 1326 N N . GLN A 1 165 ? 51.581 5.928 -59.398 1.00 53.16 165 GLN A N 1
ATOM 1327 C CA . GLN A 1 165 ? 52.060 6.818 -60.471 1.00 53.16 165 GLN A CA 1
ATOM 1328 C C . GLN A 1 165 ? 51.441 6.449 -61.845 1.00 53.16 165 GLN A C 1
ATOM 1330 O O . GLN A 1 165 ? 51.009 5.311 -62.028 1.00 53.16 165 GLN A O 1
ATOM 1335 N N . PRO A 1 166 ? 51.426 7.365 -62.8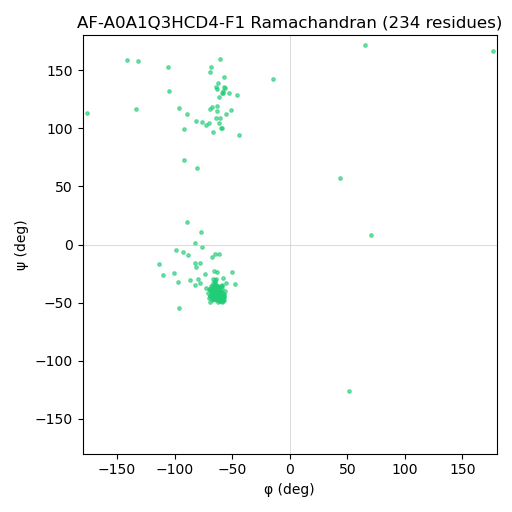43 1.00 53.41 166 PRO A N 1
ATOM 1336 C CA . PRO A 1 166 ? 50.633 7.234 -64.078 1.00 53.41 166 PRO A CA 1
ATOM 1337 C C . PRO A 1 166 ? 51.021 6.077 -65.015 1.00 53.41 166 PRO A C 1
ATOM 1339 O O . PRO A 1 166 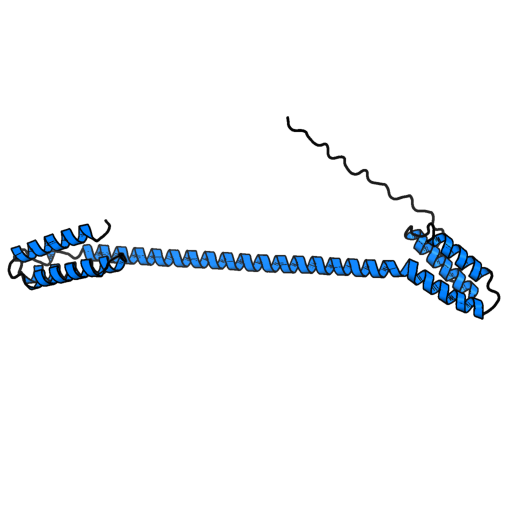? 50.307 5.808 -65.977 1.00 53.41 166 PRO A O 1
ATOM 1342 N N . VAL A 1 167 ? 52.128 5.377 -64.754 1.00 53.75 167 VAL A N 1
ATOM 1343 C CA . VAL A 1 167 ? 52.494 4.143 -65.464 1.00 53.75 167 VAL A CA 1
ATOM 1344 C C . VAL A 1 167 ? 51.920 2.968 -64.671 1.00 53.75 167 VAL A C 1
ATOM 1346 O O . VAL A 1 167 ? 52.614 2.279 -63.926 1.00 53.75 167 VAL A O 1
ATOM 1349 N N . VAL A 1 168 ? 50.600 2.816 -64.742 1.00 56.59 168 VAL A N 1
ATOM 1350 C CA . VAL A 1 168 ? 49.843 1.877 -63.909 1.00 56.59 168 VAL A CA 1
ATOM 1351 C C . VAL A 1 168 ? 50.152 0.445 -64.346 1.00 56.59 168 VAL A C 1
ATOM 1353 O O . VAL A 1 168 ? 49.648 -0.026 -65.363 1.00 56.59 168 VAL A O 1
ATOM 1356 N N . SER A 1 169 ? 50.959 -0.272 -63.559 1.00 78.25 169 SER A N 1
ATOM 1357 C CA . SER A 1 169 ? 50.990 -1.733 -63.646 1.00 78.25 169 SER A CA 1
ATOM 1358 C C . SER A 1 169 ? 49.577 -2.246 -63.368 1.00 78.25 169 SER A C 1
ATOM 1360 O O . SER A 1 169 ? 48.956 -1.855 -62.373 1.00 78.25 169 SER A O 1
ATOM 1362 N N . THR A 1 170 ? 49.067 -3.124 -64.233 1.00 83.94 170 THR A N 1
ATOM 1363 C CA . THR A 1 170 ? 47.762 -3.791 -64.083 1.00 83.94 170 THR A CA 1
ATOM 1364 C C . THR A 1 170 ? 47.584 -4.417 -62.698 1.00 83.94 170 THR A C 1
ATOM 1366 O O . THR A 1 170 ? 46.459 -4.551 -62.217 1.00 83.94 170 THR A O 1
ATOM 1369 N N . ASP A 1 171 ? 48.687 -4.731 -62.019 1.00 84.94 171 ASP A N 1
ATOM 1370 C CA . ASP A 1 171 ? 48.693 -5.273 -60.667 1.00 84.94 171 ASP A CA 1
ATOM 1371 C C . ASP A 1 171 ? 48.330 -4.229 -59.583 1.00 84.94 171 ASP A C 1
ATOM 1373 O O . ASP A 1 171 ? 47.543 -4.570 -58.701 1.00 84.94 171 ASP A O 1
ATOM 1377 N N . CYS A 1 172 ? 48.752 -2.949 -59.685 1.00 87.06 172 CYS A N 1
ATOM 1378 C CA . CYS A 1 172 ? 48.342 -1.869 -58.741 1.00 87.06 172 CYS A CA 1
ATOM 1379 C C . CYS A 1 172 ? 46.816 -1.716 -58.766 1.00 87.06 172 CYS A C 1
ATOM 1381 O O . CYS A 1 172 ? 46.144 -1.686 -57.734 1.00 87.06 172 CYS A O 1
ATOM 1383 N N . MET A 1 173 ? 46.250 -1.670 -59.978 1.00 88.38 173 MET A N 1
ATOM 1384 C CA . MET A 1 173 ? 44.812 -1.499 -60.161 1.00 88.38 173 MET A CA 1
ATOM 1385 C C . MET A 1 173 ? 44.031 -2.734 -59.702 1.00 88.38 173 MET A C 1
ATOM 1387 O O . MET A 1 173 ? 42.987 -2.592 -59.067 1.00 88.38 173 MET A O 1
ATOM 1391 N N . ARG A 1 174 ? 44.545 -3.946 -59.950 1.00 93.44 174 ARG A N 1
ATOM 1392 C CA . ARG A 1 174 ? 43.935 -5.184 -59.445 1.00 93.44 174 ARG A CA 1
ATOM 1393 C C . ARG A 1 174 ? 43.890 -5.211 -57.918 1.00 93.44 174 ARG A C 1
ATOM 1395 O O . ARG A 1 174 ? 42.842 -5.527 -57.357 1.00 93.44 174 ARG A O 1
ATOM 1402 N N . GLU A 1 175 ? 44.986 -4.876 -57.241 1.00 92.38 175 GLU A N 1
ATOM 1403 C CA . GLU A 1 175 ? 45.026 -4.844 -55.775 1.00 92.38 175 GLU A CA 1
ATOM 1404 C C . GLU A 1 175 ? 44.043 -3.825 -55.201 1.00 92.38 175 GLU A C 1
ATOM 1406 O O . GLU A 1 175 ? 43.268 -4.164 -54.302 1.00 92.38 175 GLU A O 1
ATOM 1411 N N . LEU A 1 176 ? 44.000 -2.618 -55.771 1.00 90.81 176 LEU A N 1
ATOM 1412 C CA . LEU A 1 176 ? 43.068 -1.574 -55.351 1.00 90.81 176 LEU A CA 1
ATOM 1413 C C . LEU A 1 176 ? 41.605 -2.014 -55.520 1.00 90.81 176 LEU A C 1
ATOM 1415 O O . LEU A 1 176 ? 40.781 -1.809 -54.627 1.00 90.81 176 LEU A O 1
ATOM 1419 N N . LEU A 1 177 ? 41.277 -2.675 -56.635 1.00 93.88 177 LEU A N 1
ATOM 1420 C CA . LEU A 1 177 ? 39.937 -3.216 -56.873 1.00 93.88 177 LEU A CA 1
ATOM 1421 C C . LEU A 1 177 ? 39.581 -4.339 -55.902 1.00 93.88 177 LEU A C 1
ATOM 1423 O O . LEU A 1 177 ? 38.464 -4.366 -55.386 1.00 93.88 177 LEU A O 1
ATOM 1427 N N . MET A 1 178 ? 40.524 -5.231 -55.598 1.00 95.94 178 MET A N 1
ATOM 1428 C CA . MET A 1 178 ? 40.315 -6.286 -54.606 1.00 95.94 178 MET A CA 1
ATOM 1429 C C . MET A 1 178 ? 40.133 -5.722 -53.194 1.00 95.94 178 MET A C 1
ATOM 1431 O O . MET A 1 178 ? 39.328 -6.256 -52.431 1.00 95.94 178 MET A O 1
ATOM 1435 N N . GLN A 1 179 ? 40.843 -4.651 -52.831 1.00 93.31 179 GLN A N 1
ATOM 1436 C CA . GLN A 1 179 ? 40.633 -3.954 -51.560 1.00 93.31 179 GLN A CA 1
ATOM 1437 C C . GLN A 1 179 ? 39.248 -3.303 -51.511 1.00 93.31 179 GLN A C 1
ATOM 1439 O O . GLN A 1 179 ? 38.504 -3.518 -50.553 1.00 93.31 179 GLN A O 1
ATOM 1444 N N . ARG A 1 180 ? 38.852 -2.589 -52.572 1.00 94.19 180 ARG A N 1
ATOM 1445 C CA . ARG A 1 180 ? 37.522 -1.976 -52.680 1.00 94.19 180 ARG A CA 1
ATOM 1446 C C . ARG A 1 180 ? 36.402 -3.011 -52.590 1.00 94.19 180 ARG A C 1
ATOM 1448 O O . ARG A 1 180 ? 35.434 -2.784 -51.871 1.00 94.19 180 ARG A O 1
ATOM 1455 N N . LEU A 1 181 ? 36.546 -4.160 -53.254 1.00 96.31 181 LEU A N 1
ATOM 1456 C CA . LEU A 1 181 ? 35.582 -5.260 -53.183 1.00 96.31 181 LEU A CA 1
ATOM 1457 C C . LEU A 1 181 ? 35.365 -5.737 -51.739 1.00 96.31 181 LEU A C 1
ATOM 1459 O O . LEU A 1 181 ? 34.221 -5.918 -51.329 1.00 96.31 181 LEU A O 1
ATOM 1463 N N . ARG A 1 182 ? 36.443 -5.897 -50.954 1.00 96.75 182 ARG A N 1
ATOM 1464 C CA . ARG A 1 182 ? 36.341 -6.297 -49.537 1.00 96.75 182 ARG A CA 1
ATOM 1465 C C . ARG A 1 182 ? 35.579 -5.264 -48.709 1.00 96.75 182 ARG A C 1
ATOM 1467 O O . ARG A 1 182 ? 34.720 -5.649 -47.924 1.00 96.75 182 ARG A O 1
ATOM 1474 N N . ILE A 1 183 ? 35.853 -3.975 -48.920 1.00 93.50 183 ILE A N 1
ATOM 1475 C CA . ILE A 1 183 ? 35.158 -2.878 -48.227 1.00 93.50 183 ILE A CA 1
ATOM 1476 C C . ILE A 1 183 ? 33.660 -2.897 -48.558 1.00 93.50 183 ILE A C 1
ATOM 1478 O O . ILE A 1 183 ? 32.825 -2.824 -47.659 1.00 93.50 183 ILE A O 1
ATOM 1482 N N . VAL A 1 184 ? 33.308 -3.051 -49.838 1.00 94.88 184 VAL A N 1
ATOM 1483 C CA . VAL A 1 184 ? 31.910 -3.134 -50.293 1.00 94.88 184 VAL A CA 1
ATOM 1484 C C . VAL A 1 184 ? 31.204 -4.360 -49.703 1.00 94.88 184 VAL A C 1
ATOM 1486 O O . VAL A 1 184 ? 30.067 -4.253 -49.243 1.00 94.88 184 VAL A O 1
ATOM 1489 N N . GLN A 1 185 ? 31.882 -5.510 -49.657 1.00 96.00 185 GLN A N 1
ATOM 1490 C CA . GLN A 1 185 ? 31.351 -6.726 -49.044 1.00 96.00 185 GLN A CA 1
ATOM 1491 C C . GLN A 1 185 ? 31.097 -6.545 -47.542 1.00 96.00 185 GLN A C 1
ATOM 1493 O O . GLN A 1 185 ? 30.036 -6.931 -47.052 1.00 96.00 185 GLN A O 1
ATOM 1498 N N . GLU A 1 186 ? 32.038 -5.949 -46.808 1.00 94.56 186 GLU A N 1
ATOM 1499 C CA . GLU A 1 186 ? 31.874 -5.684 -45.377 1.00 94.56 186 GLU A CA 1
ATOM 1500 C C . GLU A 1 186 ? 30.714 -4.714 -45.118 1.00 94.56 186 GLU A C 1
ATOM 1502 O O . GLU A 1 186 ? 29.869 -4.980 -44.260 1.00 94.56 186 GLU A O 1
ATOM 1507 N N . ALA A 1 187 ? 30.622 -3.632 -45.898 1.00 93.25 187 ALA A N 1
ATOM 1508 C CA . ALA A 1 187 ? 29.527 -2.671 -45.803 1.00 93.25 187 ALA A CA 1
ATOM 1509 C C . ALA A 1 187 ? 28.161 -3.338 -46.034 1.00 93.25 187 ALA A C 1
ATOM 1511 O O . ALA A 1 187 ? 27.235 -3.125 -45.255 1.00 93.25 187 ALA A O 1
ATOM 1512 N N . PHE A 1 188 ? 28.048 -4.209 -47.042 1.00 94.94 188 PHE A N 1
ATOM 1513 C CA . PHE A 1 188 ? 26.818 -4.953 -47.324 1.00 94.94 188 PHE A CA 1
ATOM 1514 C C . PHE A 1 188 ? 26.432 -5.923 -46.202 1.00 94.94 188 PHE A C 1
ATOM 1516 O O . PHE A 1 188 ? 25.260 -6.051 -45.858 1.00 94.94 188 PHE A O 1
ATOM 1523 N N . LEU A 1 189 ? 27.400 -6.612 -45.594 1.00 92.88 189 LEU A N 1
ATOM 1524 C CA . LEU A 1 189 ? 27.106 -7.532 -44.494 1.00 92.88 189 LEU A CA 1
ATOM 1525 C C . LEU A 1 189 ? 26.605 -6.799 -43.240 1.00 92.88 189 LEU A C 1
ATOM 1527 O O . LEU A 1 189 ? 25.795 -7.360 -42.497 1.00 92.88 189 LEU A O 1
ATOM 1531 N N . ARG A 1 190 ? 27.032 -5.546 -43.030 1.00 92.50 190 ARG A N 1
ATOM 1532 C CA . ARG A 1 190 ? 26.612 -4.707 -41.898 1.00 92.50 190 ARG A CA 1
ATOM 1533 C C . ARG A 1 190 ? 25.181 -4.173 -42.014 1.00 92.50 190 ARG A C 1
ATOM 1535 O O . ARG A 1 190 ? 24.564 -3.939 -40.982 1.00 92.50 190 ARG A O 1
ATOM 1542 N N . THR A 1 191 ? 24.620 -4.021 -43.217 1.00 89.69 191 THR A N 1
ATOM 1543 C CA . THR A 1 191 ? 23.244 -3.502 -43.400 1.00 89.69 191 THR A CA 1
ATOM 1544 C C . THR A 1 191 ? 22.146 -4.525 -43.085 1.00 89.69 191 THR A C 1
ATOM 1546 O O . THR A 1 191 ? 20.966 -4.197 -43.154 1.00 89.69 191 THR A O 1
ATOM 1549 N N . ASN A 1 192 ? 22.521 -5.758 -42.725 1.00 88.44 192 ASN A N 1
ATOM 1550 C CA . ASN A 1 192 ? 21.631 -6.884 -42.432 1.00 88.44 192 ASN A CA 1
ATOM 1551 C C . ASN A 1 192 ? 20.455 -7.040 -43.427 1.00 88.44 192 ASN A C 1
ATOM 1553 O O . ASN A 1 192 ? 19.290 -7.028 -43.024 1.00 88.44 192 ASN A O 1
ATOM 1557 N N . PRO A 1 193 ? 20.744 -7.193 -44.731 1.00 87.12 193 PRO A N 1
ATOM 1558 C CA . PRO A 1 193 ? 19.711 -7.234 -45.754 1.00 87.12 193 PRO A CA 1
ATOM 1559 C C . PRO A 1 193 ? 18.864 -8.512 -45.645 1.00 87.12 193 PRO A C 1
ATOM 1561 O O . PRO A 1 193 ? 19.374 -9.559 -45.225 1.00 87.12 193 PRO A O 1
ATOM 1564 N N . PRO A 1 194 ? 17.596 -8.467 -46.093 1.00 83.62 194 PRO A N 1
ATOM 1565 C CA . PRO A 1 194 ? 16.671 -9.598 -46.001 1.00 83.62 194 PRO A CA 1
ATOM 1566 C C . PRO A 1 194 ? 17.122 -10.824 -46.816 1.00 83.62 194 PRO A C 1
ATOM 1568 O O . PRO A 1 194 ? 16.760 -11.947 -46.479 1.00 83.62 194 PRO A O 1
ATOM 1571 N N . SER A 1 195 ? 17.946 -10.640 -47.857 1.00 90.31 195 SER A N 1
ATOM 1572 C CA . SER A 1 195 ? 18.556 -11.728 -48.633 1.00 90.31 195 SER A CA 1
ATOM 1573 C C . SER A 1 195 ? 20.050 -11.480 -48.844 1.00 90.31 195 SER A C 1
ATOM 1575 O O . SER A 1 195 ? 20.447 -10.510 -49.490 1.00 90.31 195 SER A O 1
ATOM 1577 N N . LYS A 1 196 ? 20.889 -12.370 -48.298 1.00 92.19 196 LYS A N 1
ATOM 1578 C CA . LYS A 1 196 ? 22.361 -12.264 -48.353 1.00 92.19 196 LYS A CA 1
ATOM 1579 C C . LYS A 1 196 ? 22.980 -13.098 -49.474 1.00 92.19 196 LYS A C 1
ATOM 1581 O O . LYS A 1 196 ? 24.003 -12.719 -50.030 1.00 92.19 196 LYS A O 1
ATOM 1586 N N . LEU A 1 197 ? 22.372 -14.234 -49.816 1.00 94.50 197 LEU A N 1
ATOM 1587 C CA . LEU A 1 197 ? 23.014 -15.246 -50.661 1.00 94.50 197 LEU A CA 1
ATOM 1588 C C . LEU A 1 197 ? 23.263 -14.767 -52.092 1.00 94.50 197 LEU A C 1
ATOM 1590 O O . LEU A 1 197 ? 24.356 -14.967 -52.616 1.00 94.50 197 LEU A O 1
ATOM 1594 N N . GLN A 1 198 ? 22.267 -14.146 -52.722 1.00 95.44 198 GLN A N 1
ATOM 1595 C CA . GLN A 1 198 ? 22.388 -13.720 -54.114 1.00 95.44 198 GLN A CA 1
ATOM 1596 C C . GLN A 1 198 ? 23.391 -12.564 -54.287 1.00 95.44 198 GLN A C 1
ATOM 1598 O O . GLN A 1 198 ? 24.325 -12.737 -55.070 1.00 95.44 198 GLN A O 1
ATOM 1603 N N . PRO A 1 199 ? 23.324 -11.465 -53.511 1.00 96.44 199 PRO A N 1
ATOM 1604 C CA . PRO A 1 199 ? 24.293 -10.379 -53.665 1.00 96.44 199 PRO A CA 1
ATOM 1605 C C . PRO A 1 199 ? 25.731 -10.796 -53.298 1.00 96.44 199 PRO A C 1
ATOM 1607 O O . PRO A 1 199 ? 26.683 -10.347 -53.930 1.00 96.44 199 PRO A O 1
ATOM 1610 N N . ILE A 1 200 ? 25.917 -11.719 -52.341 1.00 96.69 200 ILE A N 1
ATOM 1611 C CA . ILE A 1 200 ? 27.249 -12.278 -52.039 1.00 96.69 200 ILE A CA 1
ATOM 1612 C C . ILE A 1 200 ? 27.801 -13.076 -53.228 1.00 96.69 200 ILE A C 1
ATOM 1614 O O . ILE A 1 200 ? 28.981 -12.946 -53.547 1.00 96.69 200 ILE A O 1
ATOM 1618 N N . ARG A 1 201 ? 26.977 -13.889 -53.906 1.00 96.94 201 ARG A N 1
ATOM 1619 C CA . ARG A 1 201 ? 27.415 -14.626 -55.108 1.00 96.94 201 ARG A CA 1
ATOM 1620 C C . ARG A 1 201 ? 27.847 -13.678 -56.225 1.00 96.94 201 ARG A C 1
ATOM 1622 O O . ARG A 1 201 ? 28.852 -13.946 -56.877 1.00 96.94 201 ARG A O 1
ATOM 1629 N N . GLU A 1 202 ? 27.128 -12.575 -56.410 1.00 97.62 202 GLU A N 1
ATOM 1630 C CA . GLU A 1 202 ? 27.484 -11.533 -57.380 1.00 97.62 202 GLU A CA 1
ATOM 1631 C C . GLU A 1 202 ? 28.830 -10.877 -57.036 1.00 97.62 202 GLU A C 1
ATOM 1633 O O . GLU A 1 202 ? 29.700 -10.794 -57.899 1.00 97.62 202 GLU A O 1
ATOM 1638 N N . LEU A 1 203 ? 29.072 -10.513 -55.769 1.00 97.44 203 LEU A N 1
ATOM 1639 C CA . LEU A 1 203 ? 30.376 -9.991 -55.330 1.00 97.44 203 LEU A CA 1
ATOM 1640 C C . LEU A 1 203 ? 31.520 -10.986 -55.551 1.00 97.44 203 LEU A C 1
ATOM 1642 O O . LEU A 1 203 ? 32.611 -10.596 -55.969 1.00 97.44 203 LEU A O 1
ATOM 1646 N N . VAL A 1 204 ? 31.283 -12.276 -55.297 1.00 97.75 204 VAL A N 1
ATOM 1647 C CA . VAL A 1 204 ? 32.272 -13.330 -55.569 1.00 97.75 204 VAL A CA 1
ATOM 1648 C C . VAL A 1 204 ? 32.570 -13.421 -57.068 1.00 97.75 204 VAL A C 1
ATOM 1650 O O . VAL A 1 204 ? 33.737 -13.550 -57.440 1.00 97.75 204 VAL A O 1
ATOM 1653 N N . ALA A 1 205 ? 31.553 -13.315 -57.929 1.00 97.88 205 ALA A N 1
ATOM 1654 C CA . ALA A 1 205 ? 31.734 -13.300 -59.379 1.00 97.88 205 ALA A CA 1
ATOM 1655 C C . ALA A 1 205 ? 32.572 -12.093 -59.832 1.00 97.88 205 ALA A C 1
ATOM 1657 O O . ALA A 1 205 ? 33.569 -12.278 -60.529 1.00 97.88 205 ALA A O 1
ATOM 1658 N N . ILE A 1 206 ? 32.266 -10.891 -59.333 1.00 97.94 206 ILE A N 1
ATOM 1659 C CA . ILE A 1 206 ? 33.048 -9.673 -59.603 1.00 97.94 206 ILE A CA 1
ATOM 1660 C C . ILE A 1 206 ? 34.506 -9.849 -59.144 1.00 97.94 206 ILE A C 1
ATOM 1662 O O . ILE A 1 206 ? 35.442 -9.519 -59.871 1.00 97.94 206 ILE A O 1
ATOM 1666 N N . GLY A 1 207 ? 34.737 -10.437 -57.966 1.00 97.38 207 GLY A N 1
ATOM 1667 C CA . GLY A 1 207 ? 36.088 -10.741 -57.482 1.00 97.38 207 GLY A CA 1
ATOM 1668 C C . GLY A 1 207 ? 36.845 -11.763 -58.332 1.00 97.38 207 GLY A C 1
ATOM 1669 O O . GLY A 1 207 ? 38.074 -11.710 -58.421 1.00 97.38 207 GLY A O 1
ATOM 1670 N N . ASN A 1 208 ? 36.142 -12.694 -58.976 1.00 97.44 208 ASN A N 1
ATOM 1671 C CA . ASN A 1 208 ? 36.746 -13.609 -59.943 1.00 97.44 208 ASN A CA 1
ATOM 1672 C C . ASN A 1 208 ? 37.130 -12.874 -61.234 1.00 97.44 208 ASN A C 1
ATOM 1674 O O . ASN A 1 208 ? 38.233 -13.089 -61.732 1.00 97.44 208 ASN A O 1
ATOM 1678 N N . GLU A 1 209 ? 36.281 -11.968 -61.727 1.00 97.31 209 GLU A N 1
ATOM 1679 C CA . GLU A 1 209 ? 36.572 -11.137 -62.903 1.00 97.31 209 GLU A CA 1
ATOM 1680 C C . GLU A 1 209 ? 37.791 -10.235 -62.679 1.00 97.31 209 GLU A C 1
ATOM 1682 O O . GLU A 1 209 ? 38.686 -10.201 -63.523 1.00 97.31 209 GLU A O 1
ATOM 1687 N N . ILE A 1 210 ? 37.895 -9.584 -61.513 1.00 96.88 210 ILE A N 1
ATOM 1688 C CA . ILE A 1 210 ? 39.059 -8.755 -61.148 1.00 96.88 210 ILE A CA 1
ATOM 1689 C C . ILE A 1 210 ? 40.349 -9.592 -61.152 1.00 96.88 210 ILE A C 1
ATOM 1691 O O . ILE A 1 210 ? 41.376 -9.156 -61.674 1.00 96.88 210 ILE A O 1
ATOM 1695 N N . ARG A 1 211 ? 40.309 -10.810 -60.595 1.00 96.69 211 ARG A N 1
ATOM 1696 C CA . ARG A 1 211 ? 41.473 -11.714 -60.565 1.00 96.69 211 ARG A CA 1
ATOM 1697 C C . ARG A 1 211 ? 41.859 -12.232 -61.951 1.00 96.69 211 ARG A C 1
ATOM 1699 O O . ARG A 1 211 ? 43.046 -12.381 -62.217 1.00 96.69 211 ARG A O 1
ATOM 1706 N N . ALA A 1 212 ? 40.882 -12.487 -62.821 1.00 96.06 212 ALA A N 1
ATOM 1707 C CA . ALA A 1 212 ? 41.101 -12.991 -64.177 1.00 96.06 212 ALA A CA 1
ATOM 1708 C C . ALA A 1 212 ? 41.467 -11.895 -65.197 1.00 96.06 212 ALA A C 1
ATOM 1710 O O . ALA A 1 212 ? 41.939 -12.198 -66.294 1.00 96.06 212 ALA A O 1
ATOM 1711 N N . ALA A 1 213 ? 41.237 -10.621 -64.874 1.00 96.25 213 ALA A N 1
ATOM 1712 C CA . ALA A 1 213 ? 41.505 -9.512 -65.775 1.00 96.25 213 ALA A CA 1
ATOM 1713 C C . ALA A 1 213 ? 43.015 -9.310 -65.985 1.00 96.25 213 ALA A C 1
ATOM 1715 O O . ALA A 1 213 ? 43.757 -8.988 -65.057 1.00 96.25 213 ALA A O 1
ATOM 1716 N N . SER A 1 214 ? 43.464 -9.490 -67.227 1.00 93.06 214 SER A N 1
ATOM 1717 C CA . SER A 1 214 ? 44.864 -9.343 -67.650 1.00 93.06 214 SER A CA 1
ATOM 1718 C C . SER A 1 214 ? 45.174 -7.996 -68.309 1.00 93.06 214 SER A C 1
ATOM 1720 O O . SER A 1 214 ? 46.319 -7.752 -68.667 1.00 93.06 214 SER A O 1
ATOM 1722 N N . THR A 1 215 ? 44.165 -7.146 -68.515 1.00 94.56 215 THR A N 1
ATOM 1723 C CA . THR A 1 215 ? 44.311 -5.838 -69.167 1.00 94.56 215 THR A CA 1
ATOM 1724 C C . THR A 1 215 ? 43.627 -4.746 -68.352 1.00 94.56 215 THR A C 1
ATOM 1726 O O . THR A 1 215 ? 42.718 -5.020 -67.558 1.00 94.56 215 THR A O 1
ATOM 1729 N N . SER A 1 216 ? 44.057 -3.502 -68.557 1.00 91.44 216 SER A N 1
ATOM 1730 C CA . SER A 1 216 ? 43.471 -2.306 -67.947 1.00 91.44 216 SER A CA 1
ATOM 1731 C C . SER A 1 216 ? 41.980 -2.174 -68.241 1.00 91.44 216 SER A C 1
ATOM 1733 O O . SER A 1 216 ? 41.209 -1.862 -67.338 1.00 91.44 216 SER A O 1
ATOM 1735 N N . GLU A 1 217 ? 41.549 -2.480 -69.464 1.00 94.38 217 GLU A N 1
ATOM 1736 C CA . GLU A 1 217 ? 40.155 -2.325 -69.897 1.00 94.38 217 GLU A CA 1
ATOM 1737 C C . GLU A 1 217 ? 39.241 -3.290 -69.138 1.00 94.38 217 GLU A C 1
ATOM 1739 O O . GLU A 1 217 ? 38.185 -2.892 -68.651 1.00 94.38 217 GLU A O 1
ATOM 1744 N N . LYS A 1 218 ? 39.671 -4.549 -68.968 1.00 95.69 218 LYS A N 1
ATOM 1745 C CA . LYS A 1 218 ? 38.911 -5.553 -68.205 1.00 95.69 218 LYS A CA 1
ATOM 1746 C C . LYS A 1 218 ? 38.800 -5.182 -66.728 1.00 95.69 218 LYS A C 1
ATOM 1748 O 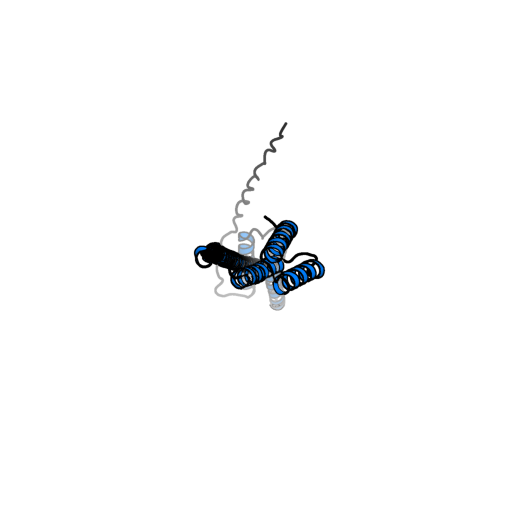O . LYS A 1 218 ? 37.741 -5.346 -66.129 1.00 95.69 218 LYS A O 1
ATOM 1753 N N . LEU A 1 219 ? 39.875 -4.657 -66.141 1.00 94.81 219 LEU A N 1
ATOM 1754 C CA . LEU A 1 219 ? 39.862 -4.172 -64.760 1.00 94.81 219 LEU A CA 1
ATOM 1755 C C . LEU A 1 219 ? 38.957 -2.932 -64.611 1.00 94.81 219 LEU A C 1
ATOM 1757 O O . LEU A 1 219 ? 38.211 -2.831 -63.639 1.00 94.81 219 LEU A O 1
ATOM 1761 N N . GLN A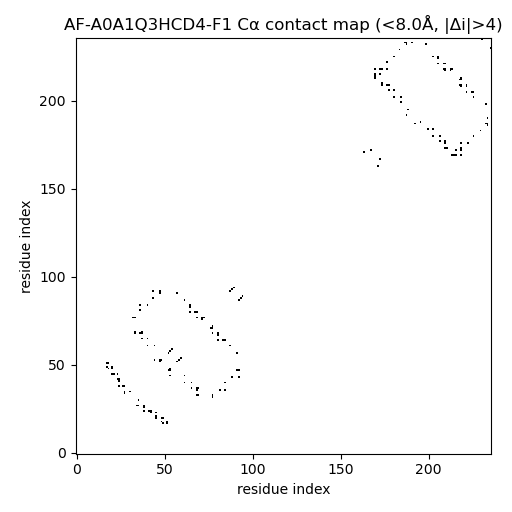 1 220 ? 38.958 -2.018 -65.586 1.00 93.12 220 GLN A N 1
ATOM 1762 C CA . GLN A 1 220 ? 38.073 -0.850 -65.602 1.00 93.12 220 GLN A CA 1
ATOM 1763 C C . GLN A 1 220 ? 36.599 -1.249 -65.762 1.00 93.12 220 GLN A C 1
ATOM 1765 O O . GLN A 1 220 ? 35.732 -0.682 -65.096 1.00 93.12 220 GLN A O 1
ATOM 1770 N N . GLN A 1 221 ? 36.307 -2.261 -66.579 1.00 95.38 221 GLN A N 1
ATOM 1771 C CA . GLN A 1 221 ? 34.969 -2.837 -66.684 1.00 95.38 221 GLN A CA 1
ATOM 1772 C C . GLN A 1 221 ? 34.526 -3.454 -65.350 1.00 95.38 221 GLN A C 1
ATOM 1774 O O . GLN A 1 221 ? 33.441 -3.137 -64.864 1.00 95.38 221 GLN A O 1
ATOM 1779 N N . ALA A 1 222 ? 35.380 -4.256 -64.706 1.00 96.25 222 ALA A N 1
ATOM 1780 C CA . ALA A 1 222 ? 35.083 -4.838 -63.397 1.00 96.25 222 ALA A CA 1
ATOM 1781 C C . ALA A 1 222 ? 34.836 -3.761 -62.321 1.00 96.25 222 ALA A C 1
ATOM 1783 O O . ALA A 1 222 ? 33.952 -3.912 -61.477 1.00 96.25 222 ALA A O 1
ATOM 1784 N N . TRP A 1 223 ? 35.554 -2.633 -62.380 1.00 95.31 223 TRP A N 1
ATOM 1785 C CA . TRP A 1 223 ? 35.298 -1.474 -61.518 1.00 95.31 223 TRP A CA 1
ATOM 1786 C C . TRP A 1 223 ? 33.903 -0.875 -61.734 1.00 95.31 223 TRP A C 1
ATOM 1788 O O . TRP A 1 223 ? 33.203 -0.582 -60.763 1.00 95.31 223 TRP A O 1
ATOM 1798 N N . GLN A 1 224 ? 33.470 -0.713 -62.989 1.00 96.38 224 GLN A N 1
ATOM 1799 C CA . GLN A 1 224 ? 32.126 -0.212 -63.299 1.00 96.38 224 GLN A CA 1
ATOM 1800 C C . GLN A 1 224 ? 31.038 -1.163 -62.789 1.00 96.38 224 GLN A C 1
ATOM 1802 O O . GLN A 1 224 ? 30.068 -0.705 -62.184 1.00 96.38 224 GLN A O 1
ATOM 1807 N N . VAL A 1 225 ? 31.223 -2.476 -62.968 1.00 97.38 225 VAL A N 1
ATOM 1808 C CA . VAL A 1 225 ? 30.297 -3.499 -62.456 1.00 97.38 225 VAL A CA 1
ATOM 1809 C C . VAL A 1 225 ? 30.214 -3.440 -60.929 1.00 97.38 225 VAL A C 1
ATOM 1811 O O . VAL A 1 225 ? 29.112 -3.428 -60.380 1.00 97.38 225 VAL A O 1
ATOM 1814 N N . LEU A 1 226 ? 31.353 -3.319 -60.238 1.00 97.06 226 LEU A N 1
ATOM 1815 C CA . LEU A 1 226 ? 31.391 -3.181 -58.780 1.00 97.06 226 LEU A CA 1
ATOM 1816 C C . LEU A 1 226 ? 30.656 -1.921 -58.296 1.00 97.06 226 LEU A C 1
ATOM 1818 O O . LEU A 1 226 ? 29.917 -1.982 -57.315 1.00 97.06 226 LEU A O 1
ATOM 1822 N N . ASN A 1 227 ? 30.805 -0.792 -58.990 1.00 94.75 227 ASN A N 1
ATOM 1823 C CA . ASN A 1 227 ? 30.095 0.442 -58.644 1.00 94.75 227 ASN A CA 1
ATOM 1824 C C . ASN A 1 227 ? 28.586 0.340 -58.865 1.00 94.75 227 ASN A C 1
ATOM 1826 O O . ASN A 1 227 ? 27.815 0.770 -58.009 1.00 94.75 227 ASN A O 1
ATOM 1830 N N . ALA A 1 228 ? 28.160 -0.239 -59.989 1.00 96.19 228 ALA A N 1
ATOM 1831 C CA . ALA A 1 228 ? 26.745 -0.456 -60.269 1.00 96.19 228 ALA A CA 1
ATOM 1832 C C . ALA A 1 228 ? 26.114 -1.401 -59.235 1.00 96.19 228 ALA A C 1
ATOM 1834 O O . ALA A 1 228 ? 25.000 -1.163 -58.767 1.00 96.19 228 ALA A O 1
ATOM 1835 N N . TRP A 1 229 ? 26.848 -2.443 -58.831 1.00 97.56 229 TRP A N 1
ATOM 1836 C CA . TRP A 1 229 ? 26.442 -3.331 -57.746 1.00 97.56 229 TRP A CA 1
ATOM 1837 C C . TRP A 1 229 ? 26.289 -2.564 -56.427 1.00 97.56 229 TRP A C 1
ATOM 1839 O O . TRP A 1 229 ? 25.251 -2.661 -55.772 1.00 97.56 229 TRP A O 1
ATOM 1849 N N . GLN A 1 230 ? 27.282 -1.741 -56.071 1.00 95.88 230 GLN A N 1
ATOM 1850 C CA . GLN A 1 230 ? 27.272 -0.943 -54.845 1.00 95.88 230 GLN A CA 1
ATOM 1851 C C . GLN A 1 230 ? 26.053 -0.013 -54.785 1.00 95.88 230 GLN A C 1
ATOM 1853 O O . GLN A 1 230 ? 25.374 0.028 -53.764 1.00 95.88 230 GLN A O 1
ATOM 1858 N N . GLN A 1 231 ? 25.736 0.678 -55.884 1.00 94.12 231 GLN A N 1
ATOM 1859 C CA . GLN A 1 231 ? 24.573 1.571 -55.977 1.00 94.12 231 GLN A CA 1
ATOM 18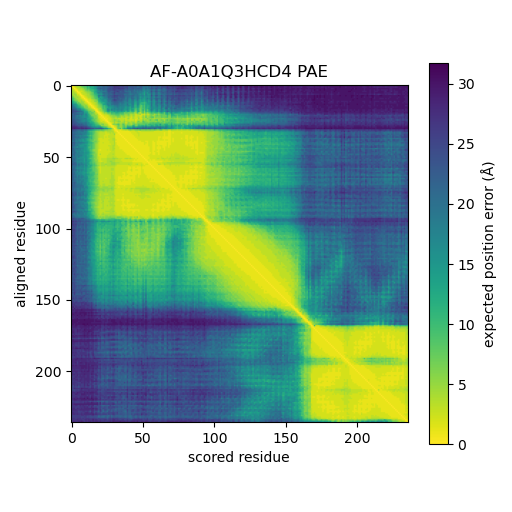60 C C . GLN A 1 231 ? 23.231 0.840 -55.851 1.00 94.12 231 GLN A C 1
ATOM 1862 O O . GLN A 1 231 ? 22.262 1.423 -55.373 1.00 94.12 231 GLN A O 1
ATOM 1867 N N . ARG A 1 232 ? 23.155 -0.421 -56.291 1.00 95.44 232 ARG A N 1
ATOM 1868 C CA . ARG A 1 232 ? 21.925 -1.220 -56.221 1.00 95.44 232 ARG A CA 1
ATOM 1869 C C . ARG A 1 232 ? 21.662 -1.775 -54.820 1.00 95.44 232 ARG A C 1
ATOM 1871 O O . ARG A 1 232 ? 20.503 -1.946 -54.452 1.00 95.44 232 ARG A O 1
ATOM 1878 N N . HIS A 1 233 ? 22.716 -2.104 -54.072 1.00 93.88 233 HIS A N 1
ATOM 1879 C CA . HIS A 1 233 ? 22.604 -2.908 -52.850 1.00 93.88 233 HIS A CA 1
ATOM 1880 C C . HIS A 1 233 ? 22.954 -2.180 -51.550 1.00 93.88 233 HIS A C 1
ATOM 1882 O O . HIS A 1 233 ? 22.589 -2.680 -50.485 1.00 93.88 233 HIS A O 1
ATOM 1888 N N . LEU A 1 234 ? 23.633 -1.031 -51.602 1.00 91.44 234 LEU A N 1
ATOM 1889 C CA . LEU A 1 234 ? 23.886 -0.210 -50.418 1.00 91.44 234 LEU A CA 1
ATOM 1890 C C . LEU A 1 234 ? 22.969 1.023 -50.413 1.00 91.44 234 LEU A C 1
ATOM 1892 O O . LEU A 1 234 ? 22.872 1.697 -51.439 1.00 91.44 234 LEU A O 1
ATOM 1896 N N . PRO A 1 235 ? 22.303 1.332 -49.282 1.00 81.12 235 PRO A N 1
ATOM 1897 C CA . PRO A 1 235 ? 21.558 2.578 -49.138 1.00 81.12 235 PRO A CA 1
ATOM 1898 C C . PRO A 1 235 ? 22.517 3.774 -49.248 1.00 81.12 235 PRO A C 1
ATOM 1900 O O . PRO A 1 235 ? 23.636 3.707 -48.732 1.00 81.12 235 PRO A O 1
ATOM 1903 N N . GLN A 1 236 ? 22.083 4.825 -49.954 1.00 69.62 236 GLN A N 1
ATOM 1904 C CA . GLN A 1 236 ? 22.809 6.100 -50.043 1.00 69.62 236 GLN A CA 1
ATOM 1905 C C . GLN A 1 236 ? 22.746 6.874 -48.728 1.00 69.62 236 GLN A C 1
ATOM 1907 O O . GLN A 1 236 ? 21.684 6.816 -48.066 1.00 69.62 236 GLN A O 1
#

Sequence (236 aa):
MHAEQKKEEPVAVQPPKSLDCGPKPSSVSNRDQKDQQLWRLASMQHELCLSGRFQGVVAESWTKLKTRVENATTSHERTLISFEIEQFASAFMYGNSQREAELREAERLDVERREAERREAERLEAKRREATEQLEVEAERLDAERALIKKKLSDTANLDTTKCQPVVSTDCMRELLMQRLRIVQEAFLRTNPPSKLQPIRELVAIGNEIRAASTSEKLQQAWQVLNAWQQRHLPQ